Protein 6LNR (pdb70)

Nearest PDB structures (foldseek):
  6lnr-assembly1_A  TM=1.003E+00  e=9.225E-62  Simarouba glauca
  7v92-assembly2_C  TM=9.720E-01  e=4.221E-31  Ficus microcarpa
  2baa-assembly1_A  TM=9.578E-01  e=3.536E-30  Hordeum vulgare
  1dxj-assembly1_A  TM=9.713E-01  e=5.572E-29  Canavalia ensiformis
  3w3e-assembly2_B  TM=9.719E-01  e=9.896E-29  Vigna unguiculata

B-factor: mean 24.39, std 13.15, range [6.29, 106.75]

Structure (mmCIF, N/CA/C/O backbone):
data_6LNR
#
_entry.id   6LNR
#
_cell.length_a   84.811
_cell.length_b   84.811
_cell.length_c   100.536
_cell.angle_alpha   90.000
_cell.angle_beta   90.000
_cell.angle_gamma   120.000
#
_symmetry.space_group_name_H-M   'P 32 2 1'
#
loop_
_entity.id
_entity.type
_entity.pdbx_description
1 polymer 'Class-1 chitinase'
2 branched 2-acetamido-2-deoxy-beta-D-glucopyranose-(1-4)-2-acetamido-2-deoxy-beta-D-glucopyranose-(1-4)-[2-acetamido-2-deoxy-beta-D-glucopyranose-(3-3)]2-acetamido-2-deoxy-beta-D-glucopyranose
3 branched 2-acetamido-2-deoxy-beta-D-glucopyranose-(1-4)-2-acetamido-2-deoxy-beta-D-glucopyranose
4 non-polymer 'CHLORIDE ION'
5 non-polymer 'MAGNESIUM ION'
6 water water
#
loop_
_atom_site.group_PDB
_atom_site.id
_atom_site.type_symbol
_atom_site.label_atom_id
_atom_site.label_alt_id
_atom_site.label_comp_id
_atom_site.label_asym_id
_atom_site.label_entity_id
_atom_site.label_seq_id
_atom_site.pdbx_PDB_ins_code
_atom_site.Cartn_x
_atom_site.Cartn_y
_atom_site.Cartn_z
_atom_site.occupancy
_atom_site.B_iso_or_equiv
_atom_site.auth_seq_id
_atom_site.auth_comp_id
_atom_site.auth_asym_id
_atom_site.auth_atom_id
_atom_site.pdbx_PDB_model_num
ATOM 1 N N . GLU A 1 1 ? 33.17008 -58.25569 -5.82051 1.000 69.13588 1 GLU A N 1
ATOM 2 C CA . GLU A 1 1 ? 32.80230 -59.67253 -5.76790 1.000 73.56009 1 GLU A CA 1
ATOM 3 C C . GLU A 1 1 ? 31.40724 -59.87516 -6.35536 1.000 65.75602 1 GLU A C 1
ATOM 4 O O . GLU A 1 1 ? 30.80165 -58.91622 -6.86092 1.000 64.23574 1 GLU A O 1
ATOM 10 N N . GLN A 1 2 ? 30.91210 -61.11528 -6.31098 1.000 63.11520 2 GLN A N 1
ATOM 11 C CA . GLN A 1 2 ? 29.55906 -61.40778 -6.75469 1.000 45.58209 2 GLN A CA 1
ATOM 12 C C . GLN A 1 2 ? 28.62445 -61.53487 -5.56861 1.000 42.41466 2 GLN A C 1
ATOM 13 O O . GLN A 1 2 ? 29.03198 -61.77342 -4.42566 1.000 40.09695 2 GLN A O 1
ATOM 19 N N . CYS A 1 3 ? 27.34465 -61.35545 -5.85862 1.000 38.45990 3 CYS A N 1
ATOM 20 C CA . CYS A 1 3 ? 26.36570 -61.27720 -4.79293 1.000 27.50721 3 CYS A CA 1
ATOM 21 C C . CYS A 1 3 ? 24.99357 -61.54095 -5.39931 1.000 25.57980 3 CYS A C 1
ATOM 22 O O . CYS A 1 3 ? 24.81382 -61.60610 -6.62317 1.000 32.60089 3 CYS A O 1
ATOM 25 N N . SER A 1 4 ? 24.00601 -61.64719 -4.51508 1.000 27.64388 4 SER A N 1
ATOM 26 C CA . SER A 1 4 ? 22.61993 -61.72301 -4.96681 1.000 27.84824 4 SER A CA 1
ATOM 27 C C . SER A 1 4 ? 21.73881 -61.29011 -3.80617 1.000 18.24292 4 SER A C 1
ATOM 28 O O . SER A 1 4 ? 22.21039 -61.01082 -2.70187 1.000 25.86950 4 SER A O 1
ATOM 31 N N . ALA A 1 5 ? 20.42241 -61.27104 -4.05933 1.000 25.09499 5 ALA A N 1
ATOM 32 C CA . ALA A 1 5 ? 19.49595 -60.95468 -2.98191 1.000 25.53978 5 ALA A CA 1
ATOM 33 C C . ALA A 1 5 ? 19.66376 -61.90137 -1.81675 1.000 26.58407 5 ALA A C 1
ATOM 34 O O . ALA A 1 5 ? 19.51653 -61.49457 -0.64623 1.000 24.19798 5 ALA A O 1
ATOM 36 N N . ILE A 1 6 ? 20.01983 -63.17336 -2.10361 1.000 28.35429 6 ILE A N 1
ATOM 37 C CA . ILE A 1 6 ? 20.19067 -64.16509 -1.04672 1.000 27.39644 6 ILE A CA 1
ATOM 38 C C . ILE A 1 6 ? 21.64296 -64.29129 -0.57800 1.000 38.79987 6 ILE A C 1
ATOM 39 O O . ILE A 1 6 ? 21.90022 -65.00604 0.40453 1.000 33.64325 6 ILE A O 1
ATOM 44 N N . VAL A 1 7 ? 22.59712 -63.63147 -1.24265 1.000 30.34186 7 VAL A N 1
ATOM 45 C CA . VAL A 1 7 ? 23.98550 -63.57352 -0.75369 1.000 30.72000 7 VAL A CA 1
ATOM 46 C C . VAL A 1 7 ? 24.43648 -62.12051 -0.76857 1.000 29.36919 7 VAL A C 1
ATOM 47 O O . VAL A 1 7 ? 25.03729 -61.69746 -1.76687 1.000 31.94721 7 VAL A O 1
ATOM 51 N N . PRO A 1 8 ? 24.14572 -61.33027 0.25897 1.000 27.17713 8 PRO A N 1
ATOM 52 C CA . PRO A 1 8 ? 24.54434 -59.91221 0.22034 1.000 27.47818 8 PRO A CA 1
ATOM 53 C C . PRO A 1 8 ? 26.05736 -59.76068 0.14003 1.000 35.37233 8 PRO A C 1
ATOM 54 O O . PRO A 1 8 ? 26.83204 -60.64667 0.51356 1.000 31.93103 8 PRO A O 1
ATOM 58 N N . CYS A 1 9 ? 26.46543 -58.60030 -0.33351 1.000 32.35815 9 CYS A N 1
ATOM 59 C CA . CYS A 1 9 ? 27.87959 -58.25619 -0.37816 1.000 34.60568 9 CYS A CA 1
ATOM 60 C C . CYS A 1 9 ? 28.51660 -58.42359 0.99922 1.000 34.11673 9 CYS A C 1
ATOM 61 O O . CYS A 1 9 ? 28.02073 -57.84769 1.97989 1.000 33.58690 9 CYS A O 1
ATOM 64 N N . PRO A 1 10 ? 29.60990 -59.20397 1.11652 1.000 38.93976 10 PRO A N 1
ATOM 65 C CA . PRO A 1 10 ? 30.21348 -59.43003 2.44975 1.000 43.24022 10 PRO A CA 1
ATOM 66 C C . PRO A 1 10 ? 30.62884 -58.13620 3.13695 1.000 43.60724 10 PRO A C 1
ATOM 67 O O . PRO A 1 10 ? 30.38190 -57.93612 4.34066 1.000 45.25391 10 PRO A O 1
ATOM 71 N N . GLY A 1 11 ? 31.22448 -57.22515 2.38607 1.000 34.30446 11 GLY A N 1
ATOM 72 C CA . GLY A 1 11 ? 31.60500 -55.97080 3.00086 1.000 45.35926 11 GLY A CA 1
ATOM 73 C C . GLY A 1 11 ? 30.53084 -54.89837 3.01873 1.000 53.33018 11 GLY A C 1
ATOM 74 O O . GLY A 1 11 ? 30.83437 -53.73475 3.30830 1.000 45.94649 11 GLY A O 1
ATOM 75 N N . GLY A 1 12 ? 29.29643 -55.23085 2.64493 1.000 37.99019 12 GLY A N 1
ATOM 76 C CA . GLY A 1 12 ? 28.17047 -54.33961 2.87109 1.000 41.00484 12 GLY A CA 1
ATOM 77 C C . GLY A 1 12 ? 27.84692 -53.35992 1.76578 1.000 32.07962 12 GLY A C 1
ATOM 78 O O . GLY A 1 12 ? 27.06149 -52.43156 2.00512 1.000 36.59246 12 GLY A O 1
ATOM 79 N N . ARG A 1 13 ? 28.40148 -53.52881 0.57679 1.000 30.24810 13 ARG A N 1
ATOM 80 C CA . ARG A 1 13 ? 28.06928 -52.62640 -0.51110 1.000 29.63981 13 ARG A CA 1
ATOM 81 C C . ARG A 1 13 ? 26.73820 -53.02311 -1.14902 1.000 27.12667 13 ARG A C 1
ATOM 82 O O . ARG A 1 13 ? 26.15981 -54.06300 -0.83232 1.000 27.44131 13 ARG A O 1
ATOM 90 N N . CYS A 1 14 ? 26.28615 -52.18576 -2.08237 1.000 24.35373 14 CYS A N 1
ATOM 91 C CA . CYS A 1 14 ? 25.08584 -52.49125 -2.88232 1.000 24.72149 14 CYS A CA 1
ATOM 92 C C . CYS A 1 14 ? 25.33265 -53.66536 -3.81685 1.000 28.52503 14 CYS A C 1
ATOM 93 O O . CYS A 1 14 ? 26.37851 -53.73409 -4.46179 1.000 28.72220 14 CYS A O 1
ATOM 96 N N . CYS A 1 15 ? 24.32443 -54.56569 -3.94247 1.000 21.15759 15 CYS A N 1
ATOM 97 C CA . CYS A 1 15 ? 24.35254 -55.65714 -4.90663 1.000 26.28995 15 CYS A CA 1
ATOM 98 C C . CYS A 1 15 ? 23.58930 -55.26040 -6.17568 1.000 29.72885 15 CYS A C 1
ATOM 99 O O . CYS A 1 15 ? 22.35317 -55.14769 -6.16407 1.000 22.00915 15 CYS A O 1
ATOM 102 N N . SER A 1 16 ? 24.31016 -55.11296 -7.29048 1.000 22.51600 16 SER A N 1
ATOM 103 C CA . SER A 1 16 ? 23.67919 -54.61556 -8.50209 1.000 21.69356 16 SER A CA 1
ATOM 104 C C . SER A 1 16 ? 22.73448 -55.65973 -9.11220 1.000 28.82758 16 SER A C 1
ATOM 105 O O . SER A 1 16 ? 22.73535 -56.84626 -8.74779 1.000 27.74236 16 SER A O 1
ATOM 108 N N . GLN A 1 17 ? 21.91710 -55.17894 -10.06000 1.000 22.94364 17 GLN A N 1
ATOM 109 C CA . GLN A 1 17 ? 21.02481 -56.05331 -10.82633 1.000 23.55770 17 GLN A CA 1
ATOM 110 C C . GLN A 1 17 ? 21.77093 -57.22922 -11.43133 1.000 39.48235 17 GLN A C 1
ATOM 111 O O . GLN A 1 17 ? 21.20035 -58.30935 -11.60126 1.000 33.07114 17 GLN A O 1
ATOM 117 N N . TRP A 1 18 ? 23.04057 -57.04616 -11.75557 1.000 37.77973 18 TRP A N 1
ATOM 118 C CA . TRP A 1 18 ? 23.81815 -58.09057 -12.39940 1.000 40.86589 18 TRP A CA 1
ATOM 119 C C . TRP A 1 18 ? 24.66336 -58.87378 -11.40518 1.000 36.10610 18 TRP A C 1
ATOM 120 O O . TRP A 1 18 ? 25.44317 -59.73733 -11.82065 1.000 40.80040 18 TRP A O 1
ATOM 131 N N . GLY A 1 19 ? 24.52477 -58.60042 -10.11314 1.000 27.44980 19 GLY A N 1
ATOM 132 C CA . GLY A 1 19 ? 25.12660 -59.43745 -9.09536 1.000 30.00115 19 GLY A CA 1
ATOM 133 C C . GLY A 1 19 ? 26.55168 -59.12422 -8.73507 1.000 41.61112 19 GLY A C 1
ATOM 134 O O . GLY A 1 19 ? 27.29830 -60.03216 -8.34815 1.000 37.12976 19 GLY A O 1
ATOM 135 N N . TYR A 1 20 ? 26.94600 -57.86111 -8.81742 1.000 39.83555 20 TYR A N 1
ATOM 136 C CA . TYR A 1 20 ? 28.26340 -57.40379 -8.41958 1.000 33.70305 20 TYR A CA 1
ATOM 137 C C . TYR A 1 20 ? 28.12283 -56.33593 -7.34970 1.000 34.52805 20 TYR A C 1
ATOM 138 O O . TYR A 1 20 ? 27.11280 -55.63056 -7.29148 1.000 29.71151 20 TYR A O 1
ATOM 147 N N . CYS A 1 21 ? 29.14044 -56.23572 -6.51341 1.000 27.13451 21 CYS A N 1
ATOM 148 C CA . CYS A 1 21 ? 29.17481 -55.32277 -5.37675 1.000 29.73864 21 CYS A CA 1
ATOM 149 C C . CYS A 1 21 ? 29.79929 -53.96863 -5.72591 1.000 41.56030 21 CYS A C 1
ATOM 150 O O . CYS A 1 21 ? 30.86587 -53.91321 -6.35745 1.000 37.26765 21 CYS A O 1
ATOM 153 N N . GLY A 1 22 ? 29.17008 -52.88139 -5.25950 1.000 29.71163 22 GLY A N 1
ATOM 154 C CA . GLY A 1 22 ? 29.71800 -51.55137 -5.52408 1.000 34.47901 22 GLY A CA 1
ATOM 155 C C . GLY A 1 22 ? 28.91663 -50.46267 -4.83977 1.000 36.14948 22 GLY A C 1
ATOM 156 O O . GLY A 1 22 ? 27.92495 -50.73235 -4.16009 1.000 26.69818 22 GLY A O 1
ATOM 157 N N . ASN A 1 23 ? 29.37390 -49.20696 -5.01526 1.000 28.66472 23 ASN A N 1
ATOM 158 C CA . ASN A 1 23 ? 28.79662 -48.03916 -4.33238 1.000 30.46684 23 ASN A CA 1
ATOM 159 C C . ASN A 1 23 ? 28.66634 -46.86508 -5.30635 1.000 30.16386 23 ASN A C 1
ATOM 160 O O . ASN A 1 23 ? 29.30900 -45.82145 -5.15410 1.000 37.76777 23 ASN A O 1
ATOM 165 N N . THR A 1 24 ? 27.88936 -47.05568 -6.35894 1.000 22.13292 24 THR A N 1
ATOM 166 C CA . THR A 1 24 ? 27.56776 -46.05985 -7.37274 1.000 24.88896 24 THR A CA 1
ATOM 167 C C . THR A 1 24 ? 26.08237 -46.21986 -7.67166 1.000 28.16179 24 THR A C 1
ATOM 168 O O . THR A 1 24 ? 25.47345 -47.22620 -7.26002 1.000 26.09501 24 THR A O 1
ATOM 172 N N . PRO A 1 25 ? 25.45116 -45.27287 -8.35209 1.000 24.86615 25 PRO A N 1
ATOM 173 C CA . PRO A 1 25 ? 24.02919 -45.48245 -8.67180 1.000 23.77157 25 PRO A CA 1
ATOM 174 C C . PRO A 1 25 ? 23.77366 -46.72876 -9.47974 1.000 30.03064 25 PRO A C 1
ATOM 175 O O . PRO A 1 25 ? 22.67568 -47.30943 -9.39290 1.000 26.54236 25 PRO A O 1
ATOM 179 N N . ALA A 1 26 ? 24.73026 -47.15366 -10.29541 1.000 28.25638 26 ALA A N 1
ATOM 180 C CA . ALA A 1 26 ? 24.49413 -48.34456 -11.11108 1.000 32.36720 26 ALA A CA 1
ATOM 181 C C . ALA A 1 26 ? 24.31013 -49.59227 -10.25808 1.000 26.10283 26 ALA A C 1
ATOM 182 O O . ALA A 1 26 ? 23.58551 -50.52211 -10.66613 1.000 31.91834 26 ALA A O 1
ATOM 184 N N . TYR A 1 27 ? 25.00133 -49.66590 -9.12150 1.000 22.94429 27 TYR A N 1
ATOM 185 C CA . TYR A 1 27 ? 24.90515 -50.77483 -8.18736 1.000 23.82448 27 TYR A CA 1
ATOM 186 C C . TYR A 1 27 ? 23.75732 -50.58722 -7.21117 1.000 23.83156 27 TYR A C 1
ATOM 187 O O . TYR A 1 27 ? 23.19748 -51.57918 -6.72479 1.000 23.11715 27 TYR A O 1
ATOM 196 N N . CYS A 1 28 ? 23.43767 -49.32790 -6.89298 1.000 20.78279 28 CYS A N 1
ATOM 197 C CA . CYS A 1 28 ? 22.65325 -49.03556 -5.69950 1.000 19.74837 28 CYS A CA 1
ATOM 198 C C . CYS A 1 28 ? 21.19695 -48.67097 -5.97760 1.000 18.59046 28 CYS A C 1
ATOM 199 O O . CYS A 1 28 ? 20.38625 -48.65490 -5.02573 1.000 18.45531 28 CYS A O 1
ATOM 202 N N . CYS A 1 29 ? 20.86594 -48.31235 -7.20776 1.000 20.30857 29 CYS A N 1
ATOM 203 C CA . CYS A 1 29 ? 19.57651 -47.70711 -7.52394 1.000 21.96029 29 CYS A CA 1
ATOM 204 C C . CYS A 1 29 ? 18.74556 -48.65950 -8.39128 1.000 23.57933 29 CYS A C 1
ATOM 205 O O . CYS A 1 29 ? 18.35471 -49.73849 -7.91747 1.000 21.08984 29 CYS A O 1
ATOM 208 N N . THR A 1 30 ? 18.48072 -48.30303 -9.64760 1.000 23.39479 30 THR A N 1
ATOM 209 C CA . THR A 1 30 ? 17.63837 -49.14834 -10.51296 1.000 24.87294 30 THR A CA 1
ATOM 210 C C . THR A 1 30 ? 18.08446 -50.60510 -10.50380 1.000 27.99917 30 THR A C 1
ATOM 211 O O . THR A 1 30 ? 19.24618 -50.90827 -10.79453 1.000 28.30598 30 THR A O 1
ATOM 215 N N . GLY A 1 31 ? 17.15219 -51.51421 -10.16115 1.000 23.97236 31 GLY A N 1
ATOM 216 C CA . GLY A 1 31 ? 17.42907 -52.95498 -10.22182 1.000 23.69833 31 GLY A CA 1
ATOM 217 C C . GLY A 1 31 ? 18.28199 -53.50432 -9.10502 1.000 24.40458 31 GLY A C 1
ATOM 218 O O . GLY A 1 31 ? 18.56628 -54.71214 -9.09835 1.000 25.24790 31 GLY A O 1
ATOM 219 N N . CYS A 1 32 ? 18.69558 -52.66898 -8.14566 1.000 20.49456 32 CYS A N 1
ATOM 220 C CA . CYS A 1 32 ? 19.58409 -53.14862 -7.09231 1.000 20.35269 32 CYS A CA 1
ATOM 221 C C . CYS A 1 32 ? 18.85698 -54.25615 -6.32722 1.000 23.71636 32 CYS A C 1
ATOM 222 O O . CYS A 1 32 ? 17.64223 -54.18938 -6.11444 1.000 20.80705 32 CYS A O 1
ATOM 225 N N . GLN A 1 33 ? 19.59953 -55.27852 -5.91401 1.000 21.45425 33 GLN A N 1
ATOM 226 C CA . GLN A 1 33 ? 19.05056 -56.47338 -5.25570 1.000 22.36326 33 GLN A CA 1
ATOM 227 C C . GLN A 1 33 ? 19.26341 -56.56210 -3.75898 1.000 21.49093 33 GLN A C 1
ATOM 228 O O . GLN A 1 33 ? 18.61127 -57.39396 -3.10680 1.000 19.43773 33 GLN A O 1
ATOM 234 N N . SER A 1 34 ? 20.21391 -55.79697 -3.18378 1.000 17.24589 34 SER A N 1
ATOM 235 C CA . SER A 1 34 ? 20.51892 -55.94747 -1.77131 1.000 18.27831 34 SER A CA 1
ATOM 236 C C . SER A 1 34 ? 21.24252 -54.69222 -1.29216 1.000 18.34456 34 SER A C 1
ATOM 237 O O . SER A 1 34 ? 22.06219 -54.16364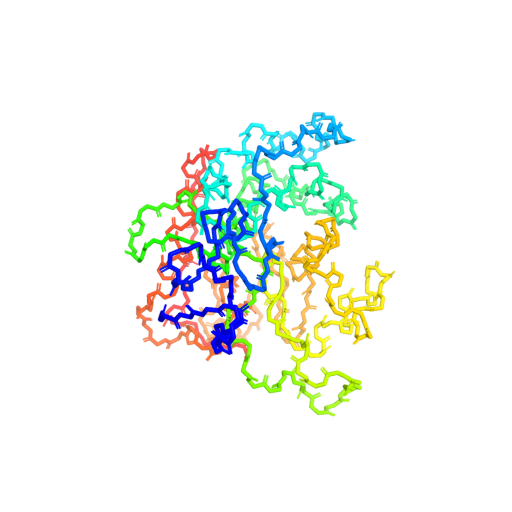 -2.03474 1.000 24.43833 34 SER A O 1
ATOM 240 N N . ASN A 1 35 ? 20.97690 -54.28075 -0.04865 1.000 23.12517 35 ASN A N 1
ATOM 241 C CA . ASN A 1 35 ? 21.70421 -53.17885 0.61577 1.000 24.85145 35 ASN A CA 1
ATOM 242 C C . ASN A 1 35 ? 21.72825 -51.95739 -0.28854 1.000 27.34489 35 ASN A C 1
ATOM 243 O O . ASN A 1 35 ? 22.79259 -51.40105 -0.61322 1.000 25.91651 35 ASN A O 1
ATOM 248 N N . CYS A 1 36 ? 20.50746 -51.52245 -0.69127 1.000 20.44047 36 CYS A N 1
ATOM 249 C CA . CYS A 1 36 ? 20.39948 -50.57075 -1.78593 1.000 14.60203 36 CYS A CA 1
ATOM 250 C C . CYS A 1 36 ? 20.42048 -49.11845 -1.29863 1.000 18.19510 36 CYS A C 1
ATOM 251 O O . CYS A 1 36 ? 20.28388 -48.81586 -0.10189 1.000 23.08395 36 CYS A O 1
ATOM 254 N N . GLU A 1 37 ? 20.59878 -48.22418 -2.28474 1.000 19.60671 37 GLU A N 1
ATOM 255 C CA . GLU A 1 37 ? 20.39479 -46.77169 -2.12147 1.000 18.24130 37 GLU A CA 1
ATOM 256 C C . GLU A 1 37 ? 21.35401 -46.19755 -1.09513 1.000 22.80163 37 GLU A C 1
ATOM 257 O O . GLU A 1 37 ? 20.98953 -45.31224 -0.32062 1.000 22.12865 37 GLU A O 1
ATOM 263 N N . GLU A 1 38 ? 22.59900 -46.71979 -1.07815 1.000 20.90713 38 GLU A N 1
ATOM 264 C CA . GLU A 1 38 ? 23.60370 -46.20106 -0.13752 1.000 24.02017 38 GLU A CA 1
ATOM 265 C C . GLU A 1 38 ? 24.29426 -44.94482 -0.65621 1.000 24.89288 38 GLU A C 1
ATOM 266 O O . GLU A 1 38 ? 25.05034 -44.31780 0.09143 1.000 25.33079 38 GLU A O 1
ATOM 272 N N . THR A 1 39 ? 24.03678 -44.57541 -1.89676 1.000 19.45582 39 THR A N 1
ATOM 273 C CA . THR A 1 39 ? 24.47279 -43.31301 -2.50239 1.000 19.90256 39 THR A CA 1
ATOM 274 C C . THR A 1 39 ? 23.25052 -42.66584 -3.12705 1.000 29.18541 39 THR A C 1
ATOM 275 O O . THR A 1 39 ? 22.21542 -43.31733 -3.31713 1.000 26.75472 39 THR A O 1
ATOM 279 N N . VAL A 1 40 ? 23.36554 -41.37475 -3.45019 1.000 23.43522 40 VAL A N 1
ATOM 280 C CA . VAL A 1 40 ? 22.24564 -40.65095 -4.05566 1.000 28.22669 40 VAL A CA 1
ATOM 281 C C . VAL A 1 40 ? 21.95766 -41.19159 -5.45640 1.000 23.95554 40 VAL A C 1
ATOM 282 O O . VAL A 1 40 ? 22.87256 -41.41753 -6.27413 1.000 25.58477 40 VAL A O 1
ATOM 286 N N . CYS A 1 41 ? 20.66718 -41.37878 -5.76836 1.000 26.89871 41 CYS A N 1
ATOM 287 C CA . CYS A 1 41 ? 20.25322 -41.80314 -7.10196 1.000 30.36349 41 CYS A CA 1
ATOM 288 C C . CYS A 1 41 ? 19.78855 -40.56324 -7.86341 1.000 40.11443 41 CYS A C 1
ATOM 289 O O . CYS A 1 41 ? 18.86490 -39.87205 -7.42349 1.000 42.81833 41 CYS A O 1
ATOM 292 N N A GLY A 1 42 ? 20.43134 -40.27538 -8.98243 0.501 34.05560 42 GLY A N 1
ATOM 293 N N B GLY A 1 42 ? 20.43610 -40.27154 -8.97924 0.499 34.05573 42 GLY A N 1
ATOM 294 C CA A GLY A 1 42 ? 19.99947 -39.17481 -9.82009 0.501 34.36928 42 GLY A CA 1
ATOM 295 C CA B GLY A 1 42 ? 20.00260 -39.17478 -9.82206 0.499 34.36941 42 GLY A CA 1
ATOM 296 C C A GLY A 1 42 ? 20.74249 -37.88086 -9.55757 0.501 31.96946 42 GLY A C 1
ATOM 297 C C B GLY A 1 42 ? 20.76238 -37.88426 -9.59011 0.499 31.97089 42 GLY A C 1
ATOM 298 O O A GLY A 1 42 ? 21.80116 -37.83680 -8.93056 0.501 31.03574 42 GLY A O 1
ATOM 299 O O B GLY A 1 42 ? 21.85261 -37.84571 -9.01898 0.499 31.05907 42 GLY A O 1
ATOM 300 N N . ASP A 1 43 ? 20.15861 -36.79659 -10.06386 1.000 33.46307 43 ASP A N 1
ATOM 301 C CA . ASP A 1 43 ? 20.78223 -35.48569 -9.95390 1.000 34.61134 43 ASP A CA 1
ATOM 302 C C . ASP A 1 43 ? 20.84771 -35.00996 -8.50283 1.000 25.78724 43 ASP A C 1
ATOM 303 O O . ASP A 1 43 ? 19.94899 -35.28336 -7.70015 1.000 27.69071 43 ASP A O 1
ATOM 308 N N . CYS A 1 44 ? 21.90936 -34.26620 -8.16486 1.000 27.62428 44 CYS A N 1
ATOM 309 C CA . CYS A 1 44 ? 21.92400 -33.70771 -6.81476 1.000 23.74236 44 CYS A CA 1
ATOM 310 C C . CYS A 1 44 ? 20.78137 -32.70563 -6.65795 1.000 27.04460 44 CYS A C 1
ATOM 311 O O . CYS A 1 44 ? 20.33636 -32.11199 -7.63644 1.000 37.42149 44 CYS A O 1
ATOM 314 N N . PRO A 1 45 ? 20.28951 -32.50293 -5.44659 1.000 23.89716 45 PRO A N 1
ATOM 315 C CA . PRO A 1 45 ? 19.26528 -31.43902 -5.23222 1.000 28.31851 45 PRO A CA 1
ATOM 316 C C . PRO A 1 45 ? 19.79064 -30.08615 -5.68675 1.000 35.25372 45 PRO A C 1
ATOM 317 O O . PRO A 1 45 ? 21.01554 -29.84946 -5.73645 1.000 27.15333 45 PRO A O 1
ATOM 321 N N . PRO A 1 46 ? 18.90140 -29.16528 -6.05103 1.000 30.41960 46 PRO A N 1
ATOM 322 C CA . PRO A 1 46 ? 19.36926 -27.83085 -6.43292 1.000 27.88399 46 PRO A CA 1
ATOM 323 C C . PRO A 1 46 ? 19.99415 -27.16728 -5.21588 1.000 20.81523 46 PRO A C 1
ATOM 324 O O . PRO A 1 46 ? 19.66335 -27.50813 -4.07614 1.000 26.90059 46 PRO A O 1
ATOM 328 N N . ASN A 1 47 ? 20.93284 -26.24274 -5.45604 1.000 28.84175 47 ASN A N 1
ATOM 329 C CA . ASN A 1 47 ? 21.53560 -25.51294 -4.33245 1.000 24.53556 47 ASN A CA 1
ATOM 330 C C . ASN A 1 47 ? 20.46967 -24.86993 -3.45050 1.000 25.93436 47 ASN A C 1
ATOM 331 O O . ASN A 1 47 ? 19.54751 -24.23121 -3.96468 1.000 29.32153 47 ASN A O 1
ATOM 336 N N . SER A 1 48 ? 20.63500 -24.96959 -2.12026 1.000 19.93280 48 SER A N 1
ATOM 337 C CA . SER A 1 48 ? 19.72695 -24.22871 -1.21319 1.000 23.82471 48 SER A CA 1
ATOM 338 C C . SER A 1 48 ? 19.88506 -22.71892 -1.36911 1.000 29.07425 48 SER A C 1
ATOM 339 O O . SER A 1 48 ? 18.89972 -21.97056 -1.24698 1.000 23.25055 48 SER A O 1
ATOM 342 N N . GLY A 1 49 ? 21.09746 -22.24990 -1.67449 1.000 20.87687 49 GLY A N 1
ATOM 343 C CA . GLY A 1 49 ? 21.31715 -20.81388 -1.69012 1.000 20.90479 49 GLY A CA 1
ATOM 344 C C . GLY A 1 49 ? 21.29434 -20.12793 -0.33386 1.000 19.28726 49 GLY A C 1
ATOM 345 O O . GLY A 1 49 ? 21.35470 -18.89960 -0.30388 1.000 21.26962 49 GLY A O 1
ATOM 346 N N . SER A 1 50 ? 21.27677 -20.86741 0.77859 1.000 19.05371 50 SER A N 1
ATOM 347 C CA . SER A 1 50 ? 21.15798 -20.23481 2.08323 1.000 20.54713 50 SER A CA 1
ATOM 348 C C . SER A 1 50 ? 22.36796 -19.36106 2.42964 1.000 26.30238 50 SER A C 1
ATOM 349 O O . SER A 1 50 ? 22.21872 -18.42123 3.22711 1.000 21.76421 50 SER A O 1
ATOM 352 N N . ALA A 1 51 ? 23.53200 -19.60405 1.81020 1.000 21.55804 51 ALA A N 1
ATOM 353 C CA . ALA A 1 51 ? 24.71987 -18.75507 2.04596 1.000 17.29351 51 ALA A CA 1
ATOM 354 C C . ALA A 1 51 ? 24.72954 -17.50876 1.17677 1.000 16.94266 51 ALA A C 1
ATOM 355 O O . ALA A 1 51 ? 25.60227 -16.62540 1.33524 1.000 17.83859 51 ALA A O 1
ATOM 357 N N . GLY A 1 52 ? 23.84463 -17.43563 0.19873 1.000 17.20265 52 GLY A N 1
ATOM 358 C CA . GLY A 1 52 ? 23.89719 -16.29658 -0.71506 1.000 20.35439 52 GLY A CA 1
ATOM 359 C C . GLY A 1 52 ? 25.22843 -16.23194 -1.44610 1.000 22.63666 52 GLY A C 1
ATOM 360 O O . GLY A 1 52 ? 25.73137 -17.25004 -1.96026 1.000 23.40269 52 GLY A O 1
ATOM 361 N N . ASP A 1 53 ? 25.82786 -15.00812 -1.47169 1.000 20.84751 53 ASP A N 1
ATOM 362 C CA . ASP A 1 53 ? 27.13029 -14.85280 -2.10173 1.000 18.76339 53 ASP A CA 1
ATOM 363 C C . ASP A 1 53 ? 28.25976 -15.25974 -1.18444 1.000 21.20459 53 ASP A C 1
ATOM 364 O O . ASP A 1 53 ? 29.44830 -15.11401 -1.53763 1.000 19.97354 53 ASP A O 1
ATOM 369 N N . GLY A 1 54 ? 27.93824 -15.83392 -0.04195 1.000 20.11179 54 GLY A N 1
ATOM 370 C CA . GLY A 1 54 ? 28.97059 -16.28767 0.86107 1.000 18.18218 54 GLY A CA 1
ATOM 371 C C . GLY A 1 54 ? 29.43333 -15.29169 1.90430 1.000 17.74843 54 GLY A C 1
ATOM 372 O O . GLY A 1 54 ? 30.22506 -15.66475 2.77546 1.000 17.07146 54 GLY A O 1
ATOM 373 N N . GLY A 1 55 ? 29.00643 -14.02785 1.84735 1.000 16.76119 55 GLY A N 1
ATOM 374 C CA . GLY A 1 55 ? 29.35653 -13.21083 2.99420 1.000 14.03738 55 GLY A CA 1
ATOM 375 C C . GLY A 1 55 ? 30.83601 -12.85404 3.01614 1.000 16.85059 55 GLY A C 1
ATOM 376 O O . GLY A 1 55 ? 31.50879 -12.74758 1.97500 1.000 18.45707 55 GLY A O 1
ATOM 377 N N . GLU A 1 56 ? 31.32433 -12.60511 4.21754 1.000 17.32645 56 GLU A N 1
ATOM 378 C CA . GLU A 1 56 ? 32.70735 -12.19525 4.41269 1.000 17.86277 56 GLU A CA 1
ATOM 379 C C . GLU A 1 56 ? 33.67986 -13.18212 3.77093 1.000 19.23939 56 GLU A C 1
ATOM 380 O O . GLU A 1 56 ? 34.57967 -12.80014 3.02254 1.000 16.30874 56 GLU A O 1
ATOM 386 N N . ASN A 1 57 ? 33.50918 -14.46418 4.06374 1.000 16.73118 57 ASN A N 1
ATOM 387 C CA . ASN A 1 57 ? 34.45448 -15.47748 3.55487 1.000 14.16549 57 ASN A CA 1
ATOM 388 C C . ASN A 1 57 ? 34.28117 -15.68213 2.05985 1.000 17.59498 57 ASN A C 1
ATOM 389 O O . ASN A 1 57 ? 35.26231 -16.04557 1.35796 1.000 17.12163 57 ASN A O 1
ATOM 394 N N . GLY A 1 58 ? 33.06216 -15.46508 1.53963 1.000 15.91054 58 GLY A N 1
ATOM 395 C CA . GLY A 1 58 ? 32.83224 -15.55597 0.11227 1.000 15.85319 58 GLY A CA 1
ATOM 396 C C . GLY A 1 58 ? 33.63710 -14.56515 -0.71298 1.000 19.17050 58 GLY A C 1
ATOM 397 O O . GLY A 1 58 ? 33.82153 -14.79565 -1.90792 1.000 17.97735 58 GLY A O 1
ATOM 398 N N . LYS A 1 59 ? 34.16860 -13.50514 -0.08451 1.000 16.38729 59 LYS A N 1
ATOM 399 C CA . LYS A 1 59 ? 35.08898 -12.61825 -0.79893 1.000 15.90796 59 LYS A CA 1
ATOM 400 C C . LYS A 1 59 ? 36.43013 -13.29658 -1.12396 1.000 17.25068 59 LYS A C 1
ATOM 401 O O . LYS A 1 59 ? 37.16891 -12.81828 -1.99432 1.000 19.34961 59 LYS A O 1
ATOM 407 N N . ILE A 1 60 ? 36.77122 -14.36938 -0.41597 1.000 14.80293 60 ILE A N 1
ATOM 408 C CA . ILE A 1 60 ? 37.97004 -15.13570 -0.66521 1.000 16.64322 60 ILE A CA 1
ATOM 409 C C . ILE A 1 60 ? 37.64868 -16.39454 -1.46329 1.000 16.85436 60 ILE A C 1
ATOM 410 O O . ILE A 1 60 ? 38.41074 -16.78723 -2.36506 1.000 17.46150 60 ILE A O 1
ATOM 415 N N . ILE A 1 61 ? 36.53714 -17.07271 -1.11893 1.000 14.16804 61 ILE A N 1
ATOM 416 C CA . ILE A 1 61 ? 36.17654 -18.32263 -1.82587 1.000 13.06520 61 ILE A CA 1
ATOM 417 C C . ILE A 1 61 ? 34.69312 -18.22052 -2.18881 1.000 16.54123 61 ILE A C 1
ATOM 418 O O . ILE A 1 61 ? 33.80701 -18.39544 -1.33579 1.000 15.78536 61 ILE A O 1
ATOM 423 N N . SER A 1 62 ? 34.42516 -17.87613 -3.44895 1.000 15.89584 62 SER A N 1
ATOM 424 C CA . SER A 1 62 ? 33.05886 -17.75762 -3.93340 1.000 19.98078 62 SER A CA 1
ATOM 425 C C . SER A 1 62 ? 32.45359 -19.15709 -4.12460 1.000 16.28537 62 SER A C 1
ATOM 426 O O . SER A 1 62 ? 33.15732 -20.16039 -4.07132 1.000 15.41209 62 SER A O 1
ATOM 429 N N . ARG A 1 63 ? 31.14674 -19.20006 -4.38933 1.000 16.32314 63 ARG A N 1
ATOM 430 C CA . ARG A 1 63 ? 30.47722 -20.46167 -4.73983 1.000 15.04404 63 ARG A CA 1
ATOM 431 C C . ARG A 1 63 ? 31.15868 -21.12064 -5.94182 1.000 15.15601 63 ARG A C 1
ATOM 432 O O . ARG A 1 63 ? 31.45735 -22.31860 -5.94420 1.000 15.20157 63 ARG A O 1
ATOM 440 N N . ASP A 1 64 ? 31.38819 -20.33854 -7.00359 1.000 13.89037 64 ASP A N 1
ATOM 441 C CA . ASP A 1 64 ? 32.07796 -20.89304 -8.16294 1.000 16.68066 64 ASP A CA 1
ATOM 442 C C . ASP A 1 64 ? 33.48527 -21.38866 -7.80776 1.000 15.50731 64 ASP A C 1
ATOM 443 O O . ASP A 1 64 ? 33.92384 -22.41924 -8.34758 1.000 16.89305 64 ASP A O 1
ATOM 448 N N . MET A 1 65 ? 34.21470 -20.66367 -6.92022 1.000 14.09552 65 MET A N 1
ATOM 449 C CA . MET A 1 65 ? 35.57271 -21.09597 -6.61045 1.000 14.12503 65 MET A CA 1
ATOM 450 C C . MET A 1 65 ? 35.54721 -22.40552 -5.82998 1.000 14.62628 65 MET A C 1
ATOM 451 O O . MET A 1 65 ? 36.33075 -23.31707 -6.11957 1.000 15.03483 65 MET A O 1
ATOM 456 N N . PHE A 1 66 ? 34.59414 -22.53313 -4.89996 1.000 13.73985 66 PHE A N 1
ATOM 457 C CA . PHE A 1 66 ? 34.43310 -23.79805 -4.16483 1.000 13.46172 66 PHE A CA 1
ATOM 458 C C . PHE A 1 66 ? 34.20693 -24.95933 -5.13049 1.000 13.12498 66 PHE A C 1
ATOM 459 O O . PHE A 1 66 ? 34.82089 -26.04456 -5.00288 1.000 13.41675 66 PHE A O 1
ATOM 467 N N . ASP A 1 67 ? 33.32970 -24.75538 -6.12436 1.000 13.52784 67 ASP A N 1
ATOM 468 C CA . ASP A 1 67 ? 33.04493 -25.85357 -7.04081 1.000 12.90904 67 ASP A CA 1
ATOM 469 C C . ASP A 1 67 ? 34.14595 -26.08300 -8.07404 1.000 13.95085 67 ASP A C 1
ATOM 470 O O . ASP A 1 67 ? 34.17191 -27.15405 -8.70730 1.000 18.67004 67 ASP A O 1
ATOM 475 N N . GLU A 1 68 ? 35.04520 -25.11192 -8.28588 1.000 12.60083 68 GLU A N 1
ATOM 476 C CA A GLU A 1 68 ? 36.20861 -25.36807 -9.13286 0.560 15.89427 68 GLU A CA 1
ATOM 477 C CA B GLU A 1 68 ? 36.24086 -25.30198 -9.11010 0.440 15.93323 68 GLU A CA 1
ATOM 478 C C . GLU A 1 68 ? 37.26893 -26.15862 -8.37049 1.000 16.57716 68 GLU A C 1
ATOM 479 O O . GLU A 1 68 ? 37.88252 -27.08657 -8.94456 1.000 16.15654 68 GLU A O 1
ATOM 490 N N . LEU A 1 69 ? 37.51881 -25.80817 -7.08985 1.000 13.69624 69 LEU A N 1
ATOM 491 C CA . LEU A 1 69 ? 38.42672 -26.60231 -6.26143 1.000 15.03661 69 LEU A CA 1
ATOM 492 C C . LEU A 1 69 ? 37.96166 -28.05641 -6.21071 1.000 14.32173 69 LEU A C 1
ATOM 493 O O . LEU A 1 69 ? 38.73947 -28.98508 -6.47612 1.000 14.17124 69 LEU A O 1
ATOM 498 N N . LEU A 1 70 ? 36.68327 -28.26664 -5.88957 1.000 12.64232 70 LEU A N 1
ATOM 499 C CA . LEU A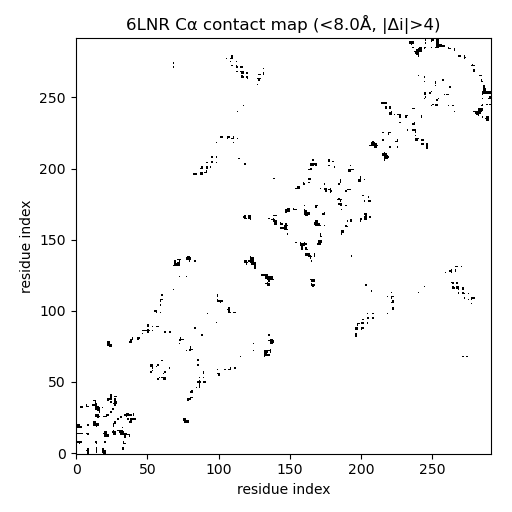 1 70 ? 36.12773 -29.60726 -5.69272 1.000 13.48158 70 LEU A CA 1
ATOM 500 C C . LEU A 1 70 ? 35.32381 -30.01697 -6.93081 1.000 14.22110 70 LEU A C 1
ATOM 501 O O . LEU A 1 70 ? 34.14233 -30.31746 -6.87366 1.000 15.63469 70 LEU A O 1
ATOM 506 N N . LYS A 1 71 ? 36.04332 -30.07578 -8.05490 1.000 13.83053 71 LYS A N 1
ATOM 507 C CA . LYS A 1 71 ? 35.38476 -30.12891 -9.35817 1.000 16.70126 71 LYS A CA 1
ATOM 508 C C . LYS A 1 71 ? 34.67980 -31.46522 -9.58968 1.000 18.57432 71 LYS A C 1
ATOM 509 O O . LYS A 1 71 ? 33.57307 -31.49068 -10.15743 1.000 19.37350 71 LYS A O 1
ATOM 515 N N . ARG A 1 72 ? 35.32158 -32.58547 -9.22191 1.000 15.25763 72 ARG A N 1
ATOM 516 C CA . ARG A 1 72 ? 34.81230 -33.91413 -9.57588 1.000 16.69616 72 ARG A CA 1
ATOM 517 C C . ARG A 1 72 ? 34.15119 -34.65350 -8.40877 1.000 16.04471 72 ARG A C 1
ATOM 518 O O . ARG A 1 72 ? 33.82881 -35.83610 -8.54850 1.000 17.60696 72 ARG A O 1
ATOM 526 N N . ARG A 1 73 ? 33.91716 -33.98814 -7.27998 1.000 14.50713 73 ARG A N 1
ATOM 527 C CA . ARG A 1 73 ? 33.38366 -34.71963 -6.10064 1.000 14.07313 73 ARG A CA 1
ATOM 528 C C . ARG A 1 73 ? 32.01195 -35.33086 -6.32516 1.000 14.69261 73 ARG A C 1
ATOM 529 O O . ARG A 1 73 ? 31.65303 -36.29464 -5.61434 1.000 16.01181 73 ARG A O 1
ATOM 537 N N . ASN A 1 74 ? 31.25743 -34.82654 -7.29117 1.000 16.06280 74 ASN A N 1
ATOM 538 C CA . ASN A 1 74 ? 29.92478 -35.36156 -7.52941 1.000 15.12212 74 ASN A CA 1
ATOM 539 C C . ASN A 1 74 ? 29.90763 -36.31999 -8.72847 1.000 19.95317 74 ASN A C 1
ATOM 540 O O . ASN A 1 74 ? 28.81732 -36.66496 -9.23766 1.000 20.54348 74 ASN A O 1
ATOM 545 N N . ASP A 1 75 ? 31.08248 -36.84005 -9.09702 1.000 18.11607 75 ASP A N 1
ATOM 546 C CA . ASP A 1 75 ? 31.15279 -37.94200 -10.08106 1.000 16.69867 75 ASP A CA 1
ATOM 547 C C . ASP A 1 75 ? 30.33604 -39.12608 -9.54815 1.000 19.93405 75 ASP A C 1
ATOM 548 O O . ASP A 1 75 ? 30.22193 -39.34750 -8.33869 1.000 18.48635 75 ASP A O 1
ATOM 553 N N . LEU A 1 76 ? 29.75533 -39.90484 -10.47272 1.000 20.50296 76 LEU A N 1
ATOM 554 C CA . LEU A 1 76 ? 28.90389 -41.00014 -10.03930 1.000 18.88023 76 LEU A CA 1
ATOM 555 C C . LEU A 1 76 ? 29.65198 -42.03588 -9.20029 1.000 18.84094 76 LEU A C 1
ATOM 556 O O . LEU A 1 76 ? 29.01555 -42.76028 -8.40510 1.000 21.07309 76 LEU A O 1
ATOM 561 N N . ASP A 1 77 ? 30.99269 -42.14780 -9.28867 1.000 18.24960 77 ASP A N 1
ATOM 562 C CA . ASP A 1 77 ? 31.66312 -43.13074 -8.46180 1.000 16.53212 77 ASP A CA 1
ATOM 563 C C . ASP A 1 77 ? 32.21790 -42.57025 -7.14219 1.000 18.77971 77 ASP A C 1
ATOM 564 O O . ASP A 1 77 ? 32.95889 -43.28990 -6.44625 1.000 22.16251 77 ASP A O 1
ATOM 569 N N . CYS A 1 78 ? 31.80336 -41.35445 -6.74545 1.000 17.89312 78 CYS A N 1
ATOM 570 C CA . CYS A 1 78 ? 32.09684 -40.83086 -5.39898 1.000 18.05359 78 CYS A CA 1
ATOM 571 C C . CYS A 1 78 ? 30.93130 -41.19450 -4.46320 1.000 14.07524 78 CYS A C 1
ATOM 572 O O . CYS A 1 78 ? 29.79808 -40.70398 -4.66510 1.000 15.77374 78 CYS A O 1
ATOM 575 N N . PRO A 1 79 ? 31.14741 -42.03434 -3.46068 1.000 14.34504 79 PRO A N 1
ATOM 576 C CA . PRO A 1 79 ? 30.01952 -42.39828 -2.57157 1.000 16.42800 79 PRO A CA 1
ATOM 577 C C . PRO A 1 79 ? 29.40295 -41.22178 -1.84276 1.000 19.61222 79 PRO A C 1
ATOM 578 O O . PRO A 1 79 ? 28.22582 -41.30722 -1.45937 1.000 19.27159 79 PRO A O 1
ATOM 582 N N . ALA A 1 80 ? 30.15371 -40.13346 -1.60094 1.000 16.77746 80 ALA A N 1
ATOM 583 C CA . ALA A 1 80 ? 29.60503 -38.95626 -0.92572 1.000 12.49990 80 ALA A CA 1
ATOM 584 C C . ALA A 1 80 ? 28.93003 -37.98704 -1.89348 1.000 13.82564 80 ALA A C 1
ATOM 585 O O . ALA A 1 80 ? 28.54166 -36.89016 -1.48979 1.000 14.28584 80 ALA A O 1
ATOM 587 N N . ARG A 1 81 ? 28.70056 -38.38272 -3.15715 1.000 14.47680 81 ARG A N 1
ATOM 588 C CA . ARG A 1 81 ? 28.11959 -37.43870 -4.10351 1.000 14.20998 81 ARG A CA 1
ATOM 589 C C . ARG A 1 81 ? 26.85190 -36.80756 -3.53989 1.000 15.02310 81 ARG A C 1
ATOM 590 O O . ARG A 1 81 ? 26.00619 -37.47260 -2.91130 1.000 15.32390 81 ARG A O 1
ATOM 598 N N . CYS A 1 82 ? 26.76744 -35.49526 -3.71734 1.000 15.69946 82 CYS A N 1
ATOM 599 C CA . CYS A 1 82 ? 25.72567 -34.55537 -3.30811 1.000 16.77666 82 CYS A CA 1
ATOM 600 C C . CYS A 1 82 ? 25.83071 -34.15834 -1.85668 1.000 13.89458 82 CYS A C 1
ATOM 601 O O . CYS A 1 82 ? 25.05285 -33.28445 -1.42367 1.000 17.08696 82 CYS A O 1
ATOM 604 N N . PHE A 1 83 ? 26.75863 -34.73856 -1.07533 1.000 14.11643 83 PHE A N 1
ATOM 605 C CA . PHE A 1 83 ? 26.74062 -34.48558 0.36783 1.000 13.94652 83 PHE A CA 1
ATOM 606 C C . PHE A 1 83 ? 27.34954 -33.14426 0.70159 1.000 16.64730 83 PHE A C 1
ATOM 607 O O . PHE A 1 83 ? 26.93122 -32.49801 1.67777 1.000 14.99868 83 PHE A O 1
ATOM 615 N N . TYR A 1 84 ? 28.39111 -32.74251 -0.03323 1.000 13.64513 84 TYR A N 1
ATOM 616 C CA . TYR A 1 84 ? 29.19991 -31.58469 0.36508 1.000 12.25612 84 TYR A CA 1
ATOM 617 C C . TYR A 1 84 ? 28.77696 -30.36706 -0.44052 1.000 14.32343 84 TYR A C 1
ATOM 618 O O . TYR A 1 84 ? 28.89373 -30.36558 -1.68940 1.000 14.65368 84 TYR A O 1
ATOM 627 N N . THR A 1 85 ? 28.25487 -29.32495 0.25612 1.000 14.94922 85 THR A N 1
ATOM 628 C CA . THR A 1 85 ? 27.78156 -28.13454 -0.46683 1.000 15.00660 85 THR A CA 1
ATOM 629 C C . THR A 1 85 ? 28.42430 -26.84626 0.03370 1.000 15.34673 85 THR A C 1
ATOM 630 O O . THR A 1 85 ? 28.85092 -26.72056 1.20791 1.000 13.91569 85 THR A O 1
ATOM 634 N N . TYR A 1 86 ? 28.42345 -25.85349 -0.88074 1.000 14.89584 86 TYR A N 1
ATOM 635 C CA . TYR A 1 86 ? 28.97168 -24.54468 -0.52654 1.000 15.19137 86 TYR A CA 1
ATOM 636 C C . TYR A 1 86 ? 28.17191 -23.93864 0.62081 1.000 13.92324 86 TYR A C 1
ATOM 637 O O . TYR A 1 86 ? 28.72073 -23.29637 1.53748 1.000 13.75071 86 TYR A O 1
ATOM 646 N N . ASN A 1 87 ? 26.84685 -24.12312 0.58592 1.000 14.51485 87 ASN A N 1
ATOM 647 C CA . ASN A 1 87 ? 26.03214 -23.47000 1.59502 1.000 16.17770 87 ASN A CA 1
ATOM 648 C C . ASN A 1 87 ? 26.34396 -24.02343 2.98107 1.000 15.87635 87 ASN A C 1
ATOM 649 O O . ASN A 1 87 ? 26.46194 -23.25475 3.95921 1.000 17.83121 87 ASN A O 1
ATOM 654 N N . ASP A 1 88 ? 26.54436 -25.33397 3.08355 1.000 16.67695 88 ASP A N 1
ATOM 655 C CA . ASP A 1 88 ? 26.92231 -25.92475 4.38054 1.000 15.32667 88 ASP A CA 1
ATOM 656 C C . ASP A 1 88 ? 28.33113 -25.49628 4.82817 1.000 14.67372 88 ASP A C 1
ATOM 657 O O . ASP A 1 88 ? 28.58463 -25.25699 6.03415 1.000 14.40788 88 ASP A O 1
ATOM 662 N N . PHE A 1 89 ? 29.26605 -25.40060 3.88007 1.000 14.10205 89 PHE A N 1
ATOM 663 C CA . PHE A 1 89 ? 30.60776 -24.93294 4.22282 1.000 12.20641 89 PHE A CA 1
ATOM 664 C C . PHE A 1 89 ? 30.59433 -23.51432 4.77654 1.000 14.70893 89 PHE A C 1
ATOM 665 O O . PHE A 1 89 ? 31.22492 -23.22058 5.80919 1.000 13.67163 89 PHE A O 1
ATOM 673 N N . ILE A 1 90 ? 29.88201 -22.60976 4.11872 1.000 13.77353 90 ILE A N 1
ATOM 674 C CA . ILE A 1 90 ? 29.86938 -21.23002 4.61690 1.000 14.92991 90 ILE A CA 1
ATOM 675 C C . ILE A 1 90 ? 29.14868 -21.14823 5.96483 1.000 15.58077 90 ILE A C 1
ATOM 676 O O . ILE A 1 90 ? 29.59374 -20.41408 6.86553 1.000 13.50554 90 ILE A O 1
ATOM 681 N N . GLN A 1 91 ? 28.06389 -21.92192 6.15967 1.000 12.79236 91 GLN A N 1
ATOM 682 C CA A GLN A 1 91 ? 27.38919 -21.87797 7.45859 0.487 15.56094 91 GLN A CA 1
ATOM 683 C CA B GLN A 1 91 ? 27.37753 -21.90275 7.45912 0.513 15.56732 91 GLN A CA 1
ATOM 684 C C . GLN A 1 91 ? 28.29718 -22.40732 8.56598 1.000 17.18959 91 GLN A C 1
ATOM 685 O O . GLN A 1 91 ? 28.35136 -21.83726 9.66548 1.000 18.99791 91 GLN A O 1
ATOM 696 N N . ALA A 1 92 ? 29.01219 -23.50652 8.29860 1.000 14.90564 92 ALA A N 1
ATOM 697 C CA . ALA A 1 92 ? 29.99347 -24.00994 9.25924 1.000 13.14816 92 ALA A CA 1
ATOM 698 C C . ALA A 1 92 ? 31.06490 -22.97843 9.56551 1.000 15.22925 92 ALA A C 1
ATOM 699 O O . ALA A 1 92 ? 31.45732 -22.80608 10.71967 1.000 17.04256 92 ALA A O 1
ATOM 701 N N . ALA A 1 93 ? 31.62161 -22.32156 8.51286 1.000 13.97149 93 ALA A N 1
ATOM 702 C CA . ALA A 1 93 ? 32.71924 -21.38415 8.73904 1.000 13.54505 93 ALA A CA 1
ATOM 703 C C . ALA A 1 93 ? 32.27503 -20.19370 9.59275 1.000 16.33583 93 ALA A C 1
ATOM 704 O O . ALA A 1 93 ? 33.09078 -19.63355 10.32203 1.000 15.34171 93 ALA A O 1
ATOM 706 N N . LYS A 1 94 ? 31.00188 -19.77621 9.47506 1.000 17.50529 94 LYS A N 1
ATOM 707 C CA . LYS A 1 94 ? 30.50704 -18.63562 10.26717 1.000 16.23871 94 LYS A CA 1
ATOM 708 C C . LYS A 1 94 ? 30.62248 -18.86233 11.74955 1.000 14.87470 94 LYS A C 1
ATOM 709 O O . LYS A 1 94 ? 30.73337 -17.86590 12.50804 1.000 19.27626 94 LYS A O 1
ATOM 715 N N . ALA A 1 95 ? 30.67133 -20.12748 12.18183 1.000 15.61156 95 ALA A N 1
ATOM 716 C CA . ALA A 1 95 ? 30.89032 -20.53558 13.56592 1.000 14.61558 95 ALA A CA 1
ATOM 717 C C . ALA A 1 95 ? 32.34795 -20.43115 14.04264 1.000 15.62230 95 ALA A C 1
ATOM 718 O O . ALA A 1 95 ? 32.61289 -20.54832 15.24006 1.000 17.58007 95 ALA A O 1
ATOM 720 N N . PHE A 1 96 ? 33.29060 -20.20357 13.13055 1.000 15.49610 96 PHE A N 1
ATOM 721 C CA . PHE A 1 96 ? 34.71794 -20.02213 13.41174 1.000 14.60733 96 PHE A CA 1
ATOM 722 C C . PHE A 1 96 ? 35.14668 -18.76029 12.64827 1.000 19.34473 96 PHE A C 1
ATOM 723 O O . PHE A 1 96 ? 35.80621 -18.83662 11.60580 1.000 16.58749 96 PHE A O 1
ATOM 731 N N . PRO A 1 97 ? 34.74881 -17.57889 13.12859 1.000 15.46007 97 PRO A N 1
ATOM 732 C CA . PRO A 1 97 ? 34.87747 -16.34202 12.33429 1.000 15.73322 97 PRO A CA 1
ATOM 733 C C . PRO A 1 97 ? 36.29538 -15.99963 11.88679 1.000 15.51689 97 PRO A C 1
ATOM 734 O O . PRO A 1 97 ? 36.44364 -15.32085 10.85508 1.000 17.79275 97 PRO A O 1
ATOM 738 N N . ALA A 1 98 ? 37.32925 -16.40882 12.64744 1.000 14.97769 98 ALA A N 1
ATOM 739 C CA . ALA A 1 98 ? 38.70193 -16.11081 12.21622 1.000 13.42992 98 ALA A CA 1
ATOM 740 C C . ALA A 1 98 ? 39.12881 -16.93479 11.00672 1.000 15.96579 98 ALA A C 1
ATOM 741 O O . ALA A 1 98 ? 40.06752 -16.53991 10.28333 1.000 15.99130 98 ALA A O 1
ATOM 743 N N . PHE A 1 99 ? 38.49590 -18.08228 10.78237 1.000 14.05895 99 PHE A N 1
ATOM 744 C CA . PHE A 1 99 ? 38.92703 -18.99252 9.69556 1.000 14.21194 99 PHE A CA 1
ATOM 745 C C . PHE A 1 99 ? 38.77705 -18.32543 8.31337 1.000 13.47021 99 PHE A C 1
ATOM 746 O O . PHE A 1 99 ? 37.67803 -17.91065 7.91487 1.000 14.74198 99 PHE A O 1
ATOM 754 N N . GLY A 1 100 ? 39.89418 -18.20121 7.56269 1.000 13.49861 100 GLY A N 1
ATOM 755 C CA . GLY A 1 100 ? 39.88656 -17.60190 6.23663 1.000 13.73242 100 GLY A CA 1
ATOM 756 C C . GLY A 1 100 ? 39.66067 -16.10673 6.24958 1.000 15.12277 100 GLY A C 1
ATOM 757 O O . GLY A 1 100 ? 39.59017 -15.51188 5.17280 1.000 15.89729 100 GLY A O 1
ATOM 758 N N . ASP A 1 101 ? 39.56267 -15.50393 7.45192 1.000 14.27977 101 ASP A N 1
ATOM 759 C CA . ASP A 1 101 ? 39.28747 -14.07652 7.63567 1.000 16.85716 101 ASP A CA 1
ATOM 760 C C . ASP A 1 101 ? 40.36896 -13.37702 8.46242 1.000 16.72131 101 ASP A C 1
ATOM 761 O O . ASP A 1 101 ? 40.12842 -12.25470 8.97682 1.000 19.64332 101 ASP A O 1
ATOM 766 N N . THR A 1 102 ? 41.54903 -13.97971 8.55837 1.000 15.29318 102 THR A N 1
ATOM 767 C CA . THR A 1 102 ? 42.66836 -13.47488 9.35978 1.000 13.32285 102 THR A CA 1
ATOM 768 C C . THR A 1 102 ? 43.81514 -13.07449 8.41094 1.000 16.73006 102 THR A C 1
ATOM 769 O O . THR A 1 102 ? 44.29350 -13.89464 7.62228 1.000 15.85249 102 THR A O 1
ATOM 773 N N . GLY A 1 103 ? 44.25625 -11.81940 8.47675 1.000 17.82725 103 GLY A N 1
ATOM 774 C CA . GLY A 1 103 ? 45.43393 -11.44011 7.69203 1.000 16.33412 103 GLY A CA 1
ATOM 775 C C . GLY A 1 103 ? 45.05518 -10.78486 6.38184 1.000 15.32629 103 GLY A C 1
ATOM 776 O O . GLY A 1 103 ? 43.88187 -10.56763 6.05480 1.000 19.07628 103 GLY A O 1
ATOM 777 N N . ASN A 1 104 ? 46.08859 -10.55047 5.56883 1.000 15.75656 104 ASN A N 1
ATOM 778 C CA . ASN A 1 104 ? 45.86129 -9.93419 4.27769 1.000 16.49875 104 ASN A CA 1
ATOM 779 C C . ASN A 1 104 ? 45.28109 -10.98936 3.31883 1.000 19.47471 104 ASN A C 1
ATOM 780 O O . ASN A 1 104 ? 45.18365 -12.18483 3.66454 1.000 16.60308 104 ASN A O 1
ATOM 785 N N . ASP A 1 105 ? 44.84884 -10.54197 2.14394 1.000 18.41503 105 ASP A N 1
ATOM 786 C CA . ASP A 1 105 ? 44.11843 -11.46726 1.26107 1.000 16.39408 105 ASP A CA 1
ATOM 787 C C . ASP A 1 105 ? 44.99205 -12.63641 0.78823 1.000 15.52391 105 ASP A C 1
ATOM 788 O O . ASP A 1 105 ? 44.46316 -13.74391 0.55512 1.000 14.92240 105 ASP A O 1
ATOM 793 N N . VAL A 1 106 ? 46.30895 -12.42926 0.63866 1.000 14.77160 106 VAL A N 1
ATOM 794 C CA . VAL A 1 106 ? 47.18153 -13.52860 0.23459 1.000 13.23110 106 VAL A CA 1
ATOM 795 C C . VAL A 1 106 ? 47.18416 -14.62110 1.30867 1.000 15.66599 106 VAL A C 1
ATOM 796 O O . VAL A 1 106 ? 47.08071 -15.81148 0.99929 1.000 15.47615 106 VAL A O 1
ATOM 800 N N . ILE A 1 107 ? 47.29022 -14.22513 2.58422 1.000 13.73270 107 ILE A N 1
ATOM 801 C CA . ILE A 1 107 ? 47.25098 -15.18825 3.69910 1.000 12.14585 107 ILE A CA 1
ATOM 802 C C . ILE A 1 107 ? 45.88490 -15.86438 3.78477 1.000 14.57422 107 ILE A C 1
ATOM 803 O O . ILE A 1 107 ? 45.80935 -17.06290 4.09962 1.000 12.97920 107 ILE A O 1
ATOM 808 N N . ARG A 1 108 ? 44.78373 -15.11003 3.56798 1.000 12.70451 108 ARG A N 1
ATOM 809 C CA . ARG A 1 108 ? 43.44224 -15.74109 3.69556 1.000 12.21635 108 ARG A CA 1
ATOM 810 C C . ARG A 1 108 ? 43.28829 -16.79585 2.60883 1.000 13.74306 108 ARG A C 1
ATOM 811 O O . ARG A 1 108 ? 42.78647 -17.89619 2.86484 1.000 12.89303 108 ARG A O 1
ATOM 819 N N . LYS A 1 109 ? 43.68099 -16.44209 1.36937 1.000 13.50947 109 LYS A N 1
ATOM 820 C CA . LYS A 1 109 ? 43.63992 -17.41931 0.27336 1.000 12.63940 109 LYS A CA 1
ATOM 821 C C . LYS A 1 109 ? 44.51203 -18.62103 0.58010 1.000 14.14162 109 LYS A C 1
ATOM 822 O O . LYS A 1 109 ? 44.10364 -19.76608 0.32494 1.000 13.87734 109 LYS A O 1
ATOM 828 N N . ARG A 1 110 ? 45.72855 -18.39824 1.10792 1.000 12.69476 110 ARG A N 1
ATOM 829 C CA . ARG A 1 110 ? 46.58913 -19.57206 1.32567 1.000 12.27725 110 ARG A CA 1
ATOM 830 C C . ARG A 1 110 ? 46.05869 -20.43091 2.46096 1.000 13.51562 110 ARG A C 1
ATOM 831 O O . ARG A 1 110 ? 46.23984 -21.66860 2.45467 1.000 12.45291 110 ARG A O 1
ATOM 839 N N . GLU A 1 111 ? 45.42898 -19.80709 3.46653 1.000 13.29775 111 GLU A N 1
ATOM 840 C CA . GLU A 1 111 ? 44.85821 -20.64208 4.53114 1.000 11.80731 111 GLU A CA 1
ATOM 841 C C . GLU A 1 111 ? 43.76736 -21.52540 3.93965 1.000 12.21623 111 GLU A C 1
ATOM 842 O O . GLU A 1 111 ? 43.65967 -22.71090 4.25308 1.000 12.12263 111 GLU A O 1
ATOM 848 N N . ILE A 1 112 ? 42.88017 -20.92218 3.13533 1.000 10.48678 112 ILE A N 1
ATOM 849 C CA . ILE A 1 112 ? 41.77392 -21.69786 2.56561 1.000 10.96155 112 ILE A CA 1
ATOM 850 C C . ILE A 1 112 ? 42.31120 -22.76162 1.61374 1.000 11.75664 112 ILE A C 1
ATOM 851 O O . ILE A 1 112 ? 41.82558 -23.89868 1.61665 1.000 12.50123 112 ILE A O 1
ATOM 856 N N . ALA A 1 113 ? 43.29432 -22.43652 0.78352 1.000 12.14881 113 ALA A N 1
ATOM 857 C CA . ALA A 1 113 ? 43.86530 -23.47663 -0.08796 1.000 10.64860 113 ALA A CA 1
ATOM 858 C C . ALA A 1 113 ? 44.43523 -24.64357 0.72890 1.000 10.59557 113 ALA A C 1
ATOM 859 O O . ALA A 1 113 ? 44.32346 -25.81143 0.32359 1.000 11.66925 113 ALA A O 1
ATOM 861 N N . ALA A 1 114 ? 45.13666 -24.31543 1.83385 1.000 11.22231 114 ALA A N 1
ATOM 862 C CA . ALA A 1 114 ? 45.75262 -25.37996 2.62885 1.000 11.82268 114 ALA A CA 1
ATOM 863 C C . ALA A 1 114 ? 44.67914 -26.22954 3.29520 1.000 11.87086 114 ALA A C 1
ATOM 864 O O . ALA A 1 114 ? 44.82986 -27.45659 3.40926 1.000 11.58417 114 ALA A O 1
ATOM 866 N N . PHE A 1 115 ? 43.63101 -25.58120 3.79915 1.000 10.98547 115 PHE A N 1
ATOM 867 C CA . PHE A 1 115 ? 42.55363 -26.35654 4.41259 1.000 10.88730 115 PHE A CA 1
ATOM 868 C C . PHE A 1 115 ? 41.91685 -27.31031 3.40613 1.000 12.14935 115 PHE A C 1
ATOM 869 O O . PHE A 1 115 ? 41.69193 -28.49926 3.70881 1.000 11.59004 115 PHE A O 1
ATOM 877 N N . PHE A 1 116 ? 41.58957 -26.79620 2.21739 1.000 12.41826 116 PHE A N 1
ATOM 878 C CA . PHE A 1 116 ? 40.95262 -27.68071 1.22943 1.000 9.29711 116 PHE A CA 1
ATOM 879 C C . PHE A 1 116 ? 41.93435 -28.73998 0.72737 1.000 11.26022 116 PHE A C 1
ATOM 880 O O . PHE A 1 116 ? 41.49320 -29.82378 0.33715 1.000 11.67115 116 PHE A O 1
ATOM 888 N N . ALA A 1 117 ? 43.23605 -28.43617 0.67743 1.000 11.54843 117 ALA A N 1
ATOM 889 C CA . ALA A 1 117 ? 44.20063 -29.45000 0.25691 1.000 11.26163 117 ALA A CA 1
ATOM 890 C C . ALA A 1 117 ? 44.25724 -30.58831 1.27150 1.000 13.41384 117 ALA A C 1
ATOM 891 O O . ALA A 1 117 ? 44.23789 -31.75582 0.88590 1.000 11.79604 117 ALA A O 1
ATOM 893 N N . GLN A 1 118 ? 44.29437 -30.25676 2.56832 1.000 11.86908 118 GLN A N 1
ATOM 894 C CA . GLN A 1 118 ? 44.44097 -31.33332 3.56034 1.000 11.23051 118 GLN A CA 1
ATOM 895 C C . GLN A 1 118 ? 43.16357 -32.17205 3.63046 1.000 13.96111 118 GLN A C 1
ATOM 896 O O . GLN A 1 118 ? 43.21234 -33.41533 3.64073 1.000 12.42040 118 GLN A O 1
ATOM 902 N N . THR A 1 119 ? 41.99584 -31.50195 3.58598 1.000 11.62960 119 THR A N 1
ATOM 903 C CA . THR A 1 119 ? 40.73924 -32.24517 3.61179 1.000 11.48450 119 THR A CA 1
ATOM 904 C C . THR A 1 119 ? 40.50056 -33.00667 2.29339 1.000 12.91897 119 THR A C 1
ATOM 905 O O . THR A 1 119 ? 39.96471 -34.11771 2.31460 1.000 13.52897 119 THR A O 1
ATOM 909 N N . SER A 1 120 ? 40.90392 -32.42278 1.13543 1.000 11.29474 120 SER A N 1
ATOM 910 C CA . SER A 1 120 ? 40.85799 -33.18781 -0.12828 1.000 13.09364 120 SER A CA 1
ATOM 911 C C . SER A 1 120 ? 41.70612 -34.44322 -0.03916 1.000 12.74928 120 SER A C 1
ATOM 912 O O . SER A 1 120 ? 41.27242 -35.53951 -0.45829 1.000 14.27313 120 SER A O 1
ATOM 915 N N . HIS A 1 121 ? 42.88757 -34.34814 0.59220 1.000 11.97331 121 HIS A N 1
ATOM 916 C CA . HIS A 1 121 ? 43.71121 -35.54066 0.72705 1.000 12.83618 121 HIS A CA 1
ATOM 917 C C . HIS A 1 121 ? 42.99099 -36.59890 1.59244 1.000 14.54954 121 HIS A C 1
ATOM 918 O O . HIS A 1 121 ? 42.95564 -37.79306 1.25525 1.000 13.92148 121 HIS A O 1
ATOM 925 N N . GLU A 1 122 ? 42.39871 -36.16821 2.70003 1.000 13.10986 122 GLU A N 1
ATOM 926 C CA . GLU A 1 122 ? 41.76871 -37.13103 3.60505 1.000 11.06066 122 GLU A CA 1
ATOM 927 C C . GLU A 1 122 ? 40.63090 -37.88564 2.94190 1.000 13.47124 122 GLU A C 1
ATOM 928 O O . GLU A 1 122 ? 40.32633 -39.02277 3.35719 1.000 14.05465 122 GLU A O 1
ATOM 934 N N . THR A 1 123 ? 39.97772 -37.25455 1.96556 1.000 13.32114 123 THR A N 1
ATOM 935 C CA . THR A 1 123 ? 38.77395 -37.76277 1.31577 1.000 12.03141 123 THR A CA 1
ATOM 936 C C . THR A 1 123 ? 38.99483 -38.03288 -0.16028 1.000 13.33256 123 THR A C 1
ATOM 937 O O . THR A 1 123 ? 38.02143 -38.07764 -0.94034 1.000 14.88716 123 THR A O 1
ATOM 941 N N . THR A 1 124 ? 40.22925 -38.31615 -0.56254 1.000 13.53954 124 THR A N 1
ATOM 942 C CA . THR A 1 124 ? 40.59313 -38.29920 -1.98258 1.000 13.16055 124 THR A CA 1
ATOM 943 C C . THR A 1 124 ? 39.98498 -39.47974 -2.76014 1.000 13.38816 124 THR A C 1
ATOM 944 O O . THR A 1 124 ? 39.89490 -40.59659 -2.23318 1.000 16.55298 124 THR A O 1
ATOM 948 N N . GLY A 1 125 ? 39.52318 -39.17570 -3.97227 1.000 15.80057 125 GLY A N 1
ATOM 949 C CA . GLY A 1 125 ? 39.05046 -40.22896 -4.89677 1.000 16.81782 125 GLY A CA 1
ATOM 950 C C . GLY A 1 125 ? 39.92290 -40.20567 -6.15190 1.000 20.02739 125 GLY A C 1
ATOM 951 O O . GLY A 1 125 ? 39.63202 -40.87247 -7.15808 1.000 23.29484 125 GLY A O 1
ATOM 952 N N . GLY A 1 126 ? 41.01214 -39.46246 -6.07431 1.000 21.19022 126 GLY A N 1
ATOM 953 C CA . GLY A 1 126 ? 41.96394 -39.34939 -7.16876 1.000 32.15922 126 GLY A CA 1
ATOM 954 C C . GLY A 1 126 ? 43.04583 -40.43015 -7.12950 1.000 38.86286 126 GLY A C 1
ATOM 955 O O . GLY A 1 126 ? 43.07144 -41.29690 -6.25087 1.000 33.51447 126 GLY A O 1
ATOM 956 N N . SER A 1 127 ? 43.96962 -40.36636 -8.14068 1.000 39.67367 127 SER A N 1
ATOM 957 C CA . SER A 1 127 ? 45.05636 -41.34200 -8.27034 1.000 32.89933 127 SER A CA 1
ATOM 958 C C . SER A 1 127 ? 46.39820 -40.76534 -7.80796 1.000 34.26341 127 SER A C 1
ATOM 959 O O . SER A 1 127 ? 46.69030 -39.58186 -8.05732 1.000 38.12000 127 SER A O 1
ATOM 962 N N . PRO A 1 128 ? 47.24632 -41.58026 -7.17603 0.915 33.50603 128 PRO A N 1
ATOM 963 C CA . PRO A 1 128 ? 48.59382 -41.12220 -6.80286 1.000 35.12801 128 PRO A CA 1
ATOM 964 C C . PRO A 1 128 ? 49.33288 -40.44815 -7.95825 0.348 30.87794 128 PRO A C 1
ATOM 965 O O . PRO A 1 128 ? 49.40452 -40.96854 -9.08440 1.000 37.65278 128 PRO A O 1
ATOM 969 N N . GLY A 1 129 ? 49.87631 -39.26767 -7.66944 1.000 29.30466 129 GLY A N 1
ATOM 970 C CA . GLY A 1 129 ? 50.52184 -38.42480 -8.64725 1.000 38.33882 129 GLY A CA 1
ATOM 971 C C . GLY A 1 129 ? 49.60137 -37.43231 -9.34132 1.000 35.85356 129 GLY A C 1
ATOM 972 O O . GLY A 1 129 ? 50.08707 -36.65808 -10.20860 1.000 31.03642 129 GLY A O 1
ATOM 973 N N . GLY A 1 130 ? 48.28757 -37.42444 -8.99659 0.794 27.41791 130 GLY A N 1
ATOM 974 C CA . GLY A 1 130 ? 47.36430 -36.49321 -9.61422 1.000 21.67638 130 GLY A CA 1
ATOM 975 C C . GLY A 1 130 ? 46.67448 -37.06033 -10.86781 0.485 20.52237 130 GLY A C 1
ATOM 976 O O . GLY A 1 130 ? 46.87186 -38.22580 -11.28158 1.000 30.00934 130 GLY A O 1
ATOM 977 N N . PRO A 1 131 ? 45.85377 -36.21883 -11.52215 1.000 22.99261 131 PRO A N 1
ATOM 978 C CA . PRO A 1 131 ? 45.65740 -34.82161 -11.09287 1.000 24.44224 131 PRO A CA 1
ATOM 979 C C . PRO A 1 131 ? 44.77713 -34.67442 -9.79273 1.000 26.02472 131 PRO A C 1
ATOM 980 O O . PRO A 1 131 ? 44.47780 -35.67988 -9.07201 1.000 25.86095 131 PRO A O 1
ATOM 984 N N . TYR A 1 132 ? 44.40976 -33.44085 -9.48035 1.000 14.14474 132 TYR A N 1
ATOM 985 C CA . TYR A 1 132 ? 43.99067 -33.08615 -8.09756 1.000 13.43377 132 TYR A CA 1
ATOM 986 C C . TYR A 1 132 ? 42.60274 -32.45715 -8.06115 1.000 13.51952 132 TYR A C 1
ATOM 987 O O . TYR A 1 132 ? 42.34190 -31.51575 -7.28197 1.000 14.78256 132 TYR A O 1
ATOM 996 N N . GLN A 1 133 ? 41.70116 -32.91938 -8.93752 1.000 14.63515 133 GLN A N 1
ATOM 997 C CA . GLN A 1 133 ? 40.32361 -32.41710 -8.98424 1.000 15.58497 133 GLN A CA 1
ATOM 998 C C . GLN A 1 133 ? 39.29243 -33.27467 -8.25246 1.000 15.31148 133 GLN A C 1
ATOM 999 O O . GLN A 1 133 ? 38.10865 -32.91002 -8.29183 1.000 15.85245 133 GLN A O 1
ATOM 1005 N N . LYS A 1 134 ? 39.67679 -34.38711 -7.62676 1.000 13.92973 134 LYS A N 1
ATOM 1006 C CA . LYS A 1 134 ? 38.68050 -35.30326 -7.05368 1.000 14.18558 134 LYS A CA 1
ATOM 1007 C C . LYS A 1 134 ? 38.86865 -35.46388 -5.53890 1.000 15.97621 134 LYS A C 1
ATOM 1008 O O . LYS A 1 134 ? 38.69020 -36.54747 -4.95275 1.000 15.91866 134 LYS A O 1
ATOM 1014 N N . GLY A 1 135 ? 39.12197 -34.33158 -4.85665 1.000 12.70867 135 GLY A N 1
ATOM 1015 C CA . GLY A 1 135 ? 38.95371 -34.30339 -3.42126 1.000 11.16046 135 GLY A CA 1
ATOM 1016 C C . GLY A 1 135 ? 37.49177 -34.48361 -3.01772 1.000 12.06600 135 GLY A C 1
ATOM 1017 O O . GLY A 1 135 ? 36.58606 -34.30816 -3.80792 1.000 13.19143 135 GLY A O 1
ATOM 1018 N N . TYR A 1 136 ? 37.26663 -34.83792 -1.74759 1.000 12.77666 136 TYR A N 1
ATOM 1019 C CA . TYR A 1 136 ? 35.89035 -34.82070 -1.18004 1.000 12.14539 136 TYR A CA 1
ATOM 1020 C C . TYR A 1 136 ? 34.97895 -35.87783 -1.84145 1.000 14.22004 136 TYR A C 1
ATOM 1021 O O . TYR A 1 136 ? 33.73877 -35.71950 -1.89180 1.000 15.05853 136 TYR A O 1
ATOM 1030 N N . CYS A 1 137 ? 35.61773 -36.98619 -2.26073 1.000 12.54991 137 CYS A N 1
ATOM 1031 C CA . CYS A 1 137 ? 34.90565 -38.06712 -2.92405 1.000 14.54164 137 CYS A CA 1
ATOM 1032 C C . CYS A 1 137 ? 34.17883 -38.96757 -1.91897 1.000 16.96695 137 CYS A C 1
ATOM 1033 O O . CYS A 1 137 ? 33.12266 -39.53572 -2.23316 1.000 14.89211 137 CYS A O 1
ATOM 1036 N N . PHE A 1 138 ? 34.69178 -39.06442 -0.70293 1.000 13.74269 138 PHE A N 1
ATOM 1037 C CA A PHE A 1 138 ? 34.23646 -39.91840 0.38401 0.542 15.17152 138 PHE A CA 1
ATOM 1038 C CA B PHE A 1 138 ? 33.95884 -39.84715 0.28012 0.458 15.34240 138 PHE A CA 1
ATOM 1039 C C . PHE A 1 138 ? 33.82981 -39.07767 1.58701 1.000 13.82093 138 PHE A C 1
ATOM 1040 O O . PHE A 1 138 ? 34.36999 -37.98748 1.78310 1.000 13.98308 138 PHE A O 1
ATOM 1055 N N . LYS A 1 139 ? 32.99578 -39.66895 2.49273 1.000 14.15937 139 LYS A N 1
ATOM 1056 C CA . LYS A 1 139 ? 32.67618 -39.03072 3.75849 1.000 14.74404 139 LYS A CA 1
ATOM 1057 C C . LYS A 1 139 ? 32.82162 -39.97517 4.95255 1.000 15.12907 139 LYS A C 1
ATOM 1058 O O . LYS A 1 139 ? 32.78634 -39.49753 6.08562 1.000 15.52971 139 LYS A O 1
ATOM 1064 N N . GLU A 1 140 ? 33.02760 -41.25728 4.74038 1.000 15.08154 140 GLU A N 1
ATOM 1065 C CA . GLU A 1 140 ? 33.26298 -42.20594 5.84301 1.000 16.17825 140 GLU A CA 1
ATOM 1066 C C . GLU A 1 140 ? 34.45770 -43.08367 5.51530 1.000 20.95424 140 GLU A C 1
ATOM 1067 O O . GLU A 1 140 ? 34.61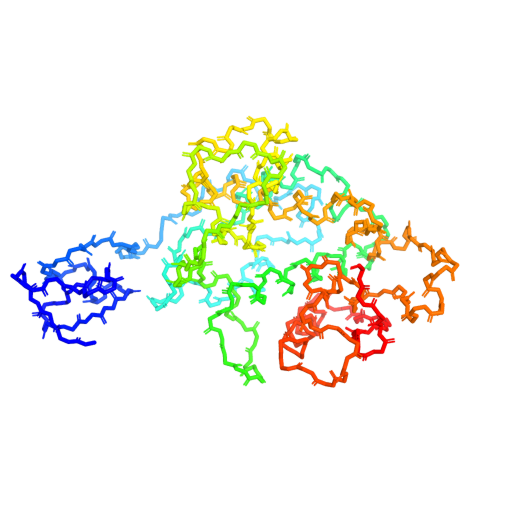677 -43.49778 4.38233 1.000 20.21729 140 GLU A O 1
ATOM 1073 N N . GLU A 1 141 ? 35.29008 -43.39225 6.51032 1.000 17.14532 141 GLU A N 1
ATOM 1074 C CA . GLU A 1 141 ? 36.39132 -44.35769 6.35077 1.000 19.02200 141 GLU A CA 1
ATOM 1075 C C . GLU A 1 141 ? 35.90649 -45.67827 5.74168 1.000 24.20192 141 GLU A C 1
ATOM 1076 O O . GLU A 1 141 ? 34.90793 -46.24826 6.19565 1.000 24.07949 141 GLU A O 1
ATOM 1082 N N . VAL A 1 142 ? 36.63397 -46.15552 4.71319 1.000 27.21199 142 VAL A N 1
ATOM 1083 C CA . VAL A 1 142 ? 36.09435 -47.20765 3.84575 1.000 39.17642 142 VAL A CA 1
ATOM 1084 C C . VAL A 1 142 ? 36.06996 -48.54741 4.56180 1.000 41.12759 142 VAL A C 1
ATOM 1085 O O . VAL A 1 142 ? 35.07566 -49.28404 4.49274 1.000 64.40623 142 VAL A O 1
ATOM 1089 N N . GLY A 1 143 ? 37.13697 -48.88870 5.26663 1.000 38.06343 143 GLY A N 1
ATOM 1090 C CA . GLY A 1 143 ? 37.13515 -50.14911 5.95481 1.000 49.64678 143 GLY A CA 1
ATOM 1091 C C . GLY A 1 143 ? 37.33997 -49.87083 7.41284 1.000 52.71443 143 GLY A C 1
ATOM 1092 O O . GLY A 1 143 ? 38.47518 -49.85532 7.89797 1.000 63.53736 143 GLY A O 1
ATOM 1093 N N . PRO A 1 144 ? 36.25758 -49.56430 8.13301 1.000 35.65813 144 PRO A N 1
ATOM 1094 C CA . PRO A 1 144 ? 36.41989 -49.23691 9.55617 1.000 43.45348 144 PRO A CA 1
ATOM 1095 C C . PRO A 1 144 ? 36.90091 -50.49385 10.26100 1.000 63.48031 144 PRO A C 1
ATOM 1096 O O . PRO A 1 144 ? 36.25321 -51.54394 10.18659 1.000 56.13749 144 PRO A O 1
ATOM 1100 N N . GLY A 1 145 ? 38.08935 -50.40712 10.85410 1.000 60.54253 145 GLY A N 1
ATOM 1101 C CA . GLY A 1 145 ? 38.70910 -51.57643 11.44068 1.000 73.02520 145 GLY A CA 1
ATOM 1102 C C . GLY A 1 145 ? 38.79964 -51.52152 12.95182 1.000 75.22466 145 GLY A C 1
ATOM 1103 O O . GLY A 1 145 ? 37.83725 -51.85352 13.66108 1.000 68.15312 145 GLY A O 1
ATOM 1104 N N . GLY A 1 146 ? 39.95592 -51.08121 13.44840 1.000 67.66344 146 GLY A N 1
ATOM 1105 C CA . GLY A 1 146 ? 40.20421 -51.13467 14.87574 1.000 73.35327 146 GLY A CA 1
ATOM 1106 C C . GLY A 1 146 ? 39.21630 -50.29284 15.65895 1.000 64.98640 146 GLY A C 1
ATOM 1107 O O . GLY A 1 146 ? 38.65364 -49.32228 15.15079 1.000 59.93783 146 GLY A O 1
ATOM 1108 N N . GLY A 1 147 ? 38.96915 -50.70598 16.90476 1.000 70.16133 147 GLY A N 1
ATOM 1109 C CA . GLY A 1 147 ? 38.35588 -49.81527 17.86427 1.000 50.58485 147 GLY A CA 1
ATOM 1110 C C . GLY A 1 147 ? 39.15511 -48.52661 17.82061 1.000 55.54609 147 GLY A C 1
ATOM 1111 O O . GLY A 1 147 ? 40.38882 -48.55967 17.71176 1.000 58.70739 147 GLY A O 1
ATOM 1112 N N . TYR A 1 148 ? 38.48312 -47.38282 17.84754 1.000 36.76271 148 TYR A N 1
ATOM 1113 C CA . TYR A 1 148 ? 39.22136 -46.12632 17.76874 1.000 40.85682 148 TYR A CA 1
ATOM 1114 C C . TYR A 1 148 ? 39.02261 -45.36943 19.07196 1.000 44.87668 148 TYR A C 1
ATOM 1115 O O . TYR A 1 148 ? 38.46031 -44.26872 19.08106 1.000 32.55469 148 TYR A O 1
ATOM 1124 N N . CYS A 1 149 ? 39.42317 -45.96949 20.18766 1.000 39.09508 149 CYS A N 1
ATOM 1125 C CA . CYS A 1 149 ? 39.08382 -45.43313 21.50326 1.000 34.26851 149 CYS A CA 1
ATOM 1126 C C . CYS A 1 149 ? 40.35345 -45.36912 22.34412 1.000 42.40285 149 CYS A C 1
ATOM 1127 O O . CYS A 1 149 ? 40.94520 -46.41457 22.62764 1.000 44.16806 149 CYS A O 1
ATOM 1130 N N . GLY A 1 150 ? 40.80319 -44.14659 22.66806 1.000 42.13891 150 GLY A N 1
ATOM 1131 C CA . GLY A 1 150 ? 41.82607 -43.93312 23.69945 1.000 37.89120 150 GLY A CA 1
ATOM 1132 C C . GLY A 1 150 ? 41.23148 -44.17544 25.07419 1.000 47.94723 150 GLY A C 1
ATOM 1133 O O . GLY A 1 150 ? 40.19711 -43.57566 25.42777 1.000 43.64427 150 GLY A O 1
ATOM 1134 N N . GLY A 1 151 ? 41.84630 -45.07441 25.85727 1.000 38.96015 151 GLY A N 1
ATOM 1135 C CA . GLY A 1 151 ? 41.18397 -45.61791 27.03888 1.000 43.35078 151 GLY A CA 1
ATOM 1136 C C . GLY A 1 151 ? 40.91482 -44.61225 28.15446 1.000 42.54001 151 GLY A C 1
ATOM 1137 O O . GLY A 1 151 ? 40.03713 -44.86054 28.98384 1.000 36.92192 151 GLY A O 1
ATOM 1138 N N . GLY A 1 152 ? 41.61487 -43.46557 28.15296 1.000 55.55732 152 GLY A N 1
ATOM 1139 C CA . GLY A 1 152 ? 41.33705 -42.35603 29.06923 1.000 50.89996 152 GLY A CA 1
ATOM 1140 C C . GLY A 1 152 ? 39.89672 -41.81384 29.07726 1.000 59.31152 152 GLY A C 1
ATOM 1141 O O . GLY A 1 152 ? 39.52082 -41.12930 30.04695 1.000 50.20049 152 GLY A O 1
ATOM 1142 N N . TYR A 1 153 ? 39.07595 -42.09616 28.05245 1.000 35.16996 153 TYR A N 1
ATOM 1143 C CA . TYR A 1 153 ? 37.82386 -41.37362 27.86122 1.000 29.66447 153 TYR A CA 1
ATOM 1144 C C . TYR A 1 153 ? 36.61822 -42.28235 27.71940 1.000 28.79945 153 TYR A C 1
ATOM 1145 O O . TYR A 1 153 ? 36.76053 -43.45882 27.37789 1.000 41.13950 153 TYR A O 1
ATOM 1154 N N . PRO A 1 154 ? 35.42124 -41.77166 27.94546 1.000 29.18523 154 PRO A N 1
ATOM 1155 C CA . PRO A 1 154 ? 34.22119 -42.59393 27.72783 1.000 28.15374 154 PRO A CA 1
ATOM 1156 C C . PRO A 1 154 ? 34.18871 -43.13761 26.29180 1.000 38.15515 154 PRO A C 1
ATOM 1157 O O . PRO A 1 154 ? 34.67123 -42.48491 25.36111 1.000 31.06751 154 PRO A O 1
ATOM 1161 N N . CYS A 1 155 ? 33.61234 -44.34868 26.13401 1.000 39.84280 155 CYS A N 1
ATOM 1162 C CA . CYS A 1 155 ? 33.57518 -45.08152 24.85422 1.000 22.55374 155 CYS A CA 1
ATOM 1163 C C . CYS A 1 155 ? 32.28723 -45.86729 24.75092 1.000 24.95677 155 CYS A C 1
ATOM 1164 O O . CYS A 1 155 ? 32.29206 -47.10122 24.75576 1.000 42.51056 155 CYS A O 1
ATOM 1167 N N . PRO A 1 156 ? 31.14380 -45.19306 24.71147 1.000 30.36137 156 PRO A N 1
ATOM 1168 C CA . PRO A 1 156 ? 29.90416 -45.94817 24.61478 1.000 33.55411 156 PRO A CA 1
ATOM 1169 C C . PRO A 1 156 ? 29.78862 -46.76303 23.32479 1.000 42.32586 156 PRO A C 1
ATOM 1170 O O . PRO A 1 156 ? 29.00913 -47.72290 23.31659 1.000 43.41045 156 PRO A O 1
ATOM 1174 N N . ASP A 1 157 ? 30.54549 -46.42699 22.26417 1.000 41.64334 157 ASP A N 1
ATOM 1175 C CA . ASP A 1 157 ? 30.39806 -47.01140 20.92213 1.000 38.36438 157 ASP A CA 1
ATOM 1176 C C . ASP A 1 157 ? 31.75984 -47.39496 20.34627 1.000 39.33487 157 ASP A C 1
ATOM 1177 O O . ASP A 1 157 ? 32.23201 -46.77454 19.39226 1.000 32.51260 157 ASP A O 1
ATOM 1182 N N . PRO A 1 158 ? 32.40450 -48.44522 20.85962 1.000 40.13869 158 PRO A N 1
ATOM 1183 C CA . PRO A 1 158 ? 33.83881 -48.63604 20.54016 1.000 29.38181 158 PRO A CA 1
ATOM 1184 C C . PRO A 1 158 ? 34.19213 -48.78097 19.03793 1.000 45.00943 158 PRO A C 1
ATOM 1185 O O . PRO A 1 158 ? 35.32997 -48.47035 18.63759 1.000 51.91224 158 PRO A O 1
ATOM 1189 N N . GLY A 1 159 ? 33.27153 -49.22379 18.19592 1.000 35.21481 159 GLY A N 1
ATOM 1190 C CA . GLY A 1 159 ? 33.55477 -49.32114 16.76983 1.000 36.02524 159 GLY A CA 1
ATOM 1191 C C . GLY A 1 159 ? 33.11315 -48.15028 15.90310 1.000 46.39183 159 GLY A C 1
ATOM 1192 O O . GLY A 1 159 ? 33.17686 -48.24616 14.66727 1.000 35.54937 159 GLY A O 1
ATOM 1193 N N . GLN A 1 160 ? 32.68168 -47.03876 16.50061 1.000 34.43452 160 GLN A N 1
ATOM 1194 C CA . GLN A 1 160 ? 31.96911 -46.02154 15.75961 1.000 25.09510 160 GLN A CA 1
ATOM 1195 C C . GLN A 1 160 ? 32.74845 -44.70033 15.61125 1.000 20.31593 160 GLN A C 1
ATOM 1196 O O . GLN A 1 160 ? 32.18752 -43.80037 15.00352 1.000 25.29526 160 GLN A O 1
ATOM 1202 N N . TYR A 1 161 ? 33.98570 -44.58358 16.11195 1.000 26.48937 161 TYR A N 1
ATOM 1203 C CA . TYR A 1 161 ? 34.77587 -43.34323 16.01483 1.000 23.50145 161 TYR A CA 1
ATOM 1204 C C . TYR A 1 161 ? 35.80202 -43.38963 14.87550 1.000 17.86545 161 TYR A C 1
ATOM 1205 O O . TYR A 1 161 ? 36.87604 -42.80122 14.93884 1.000 19.10212 161 TYR A O 1
ATOM 1214 N N . TYR A 1 162 ? 35.44386 -44.06813 13.76639 1.000 21.74224 162 TYR A N 1
ATOM 1215 C CA . TYR A 1 162 ? 36.26858 -44.07489 12.57468 1.000 18.38292 162 TYR A CA 1
ATOM 1216 C C . TYR A 1 162 ? 36.10519 -42.76615 11.80793 1.000 18.41365 162 TYR A C 1
ATOM 1217 O O . TYR A 1 162 ? 35.24696 -41.94351 12.15042 1.000 18.57053 162 TYR A O 1
ATOM 1226 N N . GLY A 1 163 ? 36.93858 -42.58871 10.78208 1.000 18.54708 163 GLY A N 1
ATOM 1227 C CA . GLY A 1 163 ? 37.00070 -41.28794 10.11127 1.000 15.57561 163 GLY A CA 1
ATOM 1228 C C . GLY A 1 163 ? 35.68852 -40.84152 9.48687 1.000 16.78296 163 GLY A C 1
ATOM 1229 O O . GLY A 1 163 ? 35.05538 -41.62409 8.74327 1.000 15.28019 163 GLY A O 1
ATOM 1230 N N . ARG A 1 164 ? 35.25984 -39.57943 9.75075 1.000 15.42712 164 ARG A N 1
ATOM 1231 C CA . ARG A 1 164 ? 34.09051 -39.02148 9.09520 1.000 13.06488 164 ARG A CA 1
ATOM 1232 C C . ARG A 1 164 ? 34.31940 -37.57108 8.66832 1.000 13.67952 164 ARG A C 1
ATOM 1233 O O . ARG A 1 164 ? 35.06266 -36.82286 9.33267 1.000 13.21773 164 ARG A O 1
ATOM 1241 N N . GLY A 1 165 ? 33.67786 -37.18226 7.56137 1.000 14.71822 165 GLY A N 1
ATOM 1242 C CA . GLY A 1 165 ? 33.70390 -35.78078 7.07838 1.000 12.27631 165 GLY A CA 1
ATOM 1243 C C . GLY A 1 165 ? 35.02613 -35.37059 6.46450 1.000 12.41703 165 GLY A C 1
ATOM 1244 O O . GLY A 1 165 ? 35.91880 -36.20059 6.23048 1.000 14.33449 165 GLY A O 1
ATOM 1245 N N . PRO A 1 166 ? 35.17403 -34.06964 6.17695 1.000 12.75916 166 PRO A N 1
ATOM 1246 C CA . PRO A 1 166 ? 36.32769 -33.62132 5.35641 1.000 12.56952 166 PRO A CA 1
ATOM 1247 C C . PRO A 1 166 ? 37.68486 -33.88066 5.99030 1.000 14.98254 166 PRO A C 1
ATOM 1248 O O . PRO A 1 166 ? 38.64244 -34.07286 5.22293 1.000 15.89397 166 PRO A O 1
ATOM 1252 N N . ILE A 1 167 ? 37.83838 -33.83052 7.32557 1.000 14.30384 167 ILE A N 1
ATOM 1253 C CA . ILE A 1 167 ? 39.16417 -34.08728 7.89608 1.000 15.83844 167 ILE A CA 1
ATOM 1254 C C . ILE A 1 167 ? 39.27640 -35.53871 8.35295 1.000 15.77427 167 ILE A C 1
ATOM 1255 O O . ILE A 1 167 ? 40.30460 -35.92606 8.93712 1.000 17.51858 167 ILE A O 1
ATOM 1260 N N . GLN A 1 168 ? 38.23348 -36.35578 8.09968 1.000 14.80722 168 GLN A N 1
ATOM 1261 C CA . GLN A 1 168 ? 38.20393 -37.76752 8.54971 1.000 14.74690 168 GLN A CA 1
ATOM 1262 C C . GLN A 1 168 ? 38.51083 -37.84806 10.03925 1.000 14.94821 168 GLN A C 1
ATOM 1263 O O . GLN A 1 168 ? 39.45537 -38.53264 10.50350 1.000 16.59849 168 GLN A O 1
ATOM 1269 N N . LEU A 1 169 ? 37.69107 -37.10103 10.79719 1.000 15.14659 169 LEU A N 1
ATOM 1270 C CA . LEU A 1 169 ? 37.85200 -37.02153 12.23900 1.000 16.49222 169 LEU A CA 1
ATOM 1271 C C . LEU A 1 169 ? 37.74174 -38.41889 12.81543 1.000 16.71314 169 LEU A C 1
ATOM 1272 O O . LEU A 1 169 ? 36.76870 -39.13173 12.55339 1.000 16.31524 169 LEU A O 1
ATOM 1277 N N . THR A 1 170 ? 38.72481 -38.76875 13.64612 1.000 15.75806 170 THR A N 1
ATOM 1278 C CA . THR A 1 170 ? 38.85435 -40.10841 14.20110 1.000 17.02966 170 THR A CA 1
ATOM 1279 C C . THR A 1 170 ? 39.19245 -40.00441 15.68954 1.000 18.96038 170 THR A C 1
ATOM 1280 O O . THR A 1 170 ? 39.77780 -39.00595 16.10284 1.000 20.60698 170 THR A O 1
ATOM 1284 N N . TRP A 1 171 ? 38.77084 -41.02881 16.44766 1.000 21.78756 171 TRP A N 1
ATOM 1285 C CA . TRP A 1 171 ? 39.07890 -41.32512 17.86763 1.000 26.27650 171 TRP A CA 1
ATOM 1286 C C . TRP A 1 171 ? 38.04048 -40.74966 18.83190 1.000 29.18251 171 TRP A C 1
ATOM 1287 O O . TRP A 1 171 ? 37.57374 -39.61395 18.65134 1.000 23.11780 171 TRP A O 1
ATOM 1298 N N . ASN A 1 172 ? 37.68041 -41.51148 19.87132 1.000 28.32980 172 ASN A N 1
ATOM 1299 C CA . ASN A 1 172 ? 36.72188 -41.00823 20.84507 1.000 24.91359 172 ASN A CA 1
ATOM 1300 C C . ASN A 1 172 ? 37.08579 -39.60693 21.38001 1.000 21.37341 172 ASN A C 1
ATOM 1301 O O . ASN A 1 172 ? 36.20452 -38.75559 21.46730 1.000 19.95119 172 ASN A O 1
ATOM 1306 N N . TYR A 1 173 ? 38.36229 -39.33477 21.71586 1.000 25.57153 173 TYR A N 1
ATOM 1307 C CA A TYR A 1 173 ? 38.74438 -38.03404 22.29726 0.559 23.53799 173 TYR A CA 1
ATOM 1308 C CA B TYR A 1 173 ? 38.65133 -38.04622 22.32654 0.441 23.52778 173 TYR A CA 1
ATOM 1309 C C . TYR A 1 173 ? 38.43293 -36.88899 21.35318 1.000 25.80643 173 TYR A C 1
ATOM 1310 O O . TYR A 1 173 ? 38.04738 -35.80057 21.78731 1.000 18.06747 173 TYR A O 1
ATOM 1327 N N . ASN A 1 174 ? 38.59259 -37.10837 20.03450 1.000 19.28172 174 ASN A N 1
ATOM 1328 C CA . ASN A 1 174 ? 38.30972 -35.98957 19.12101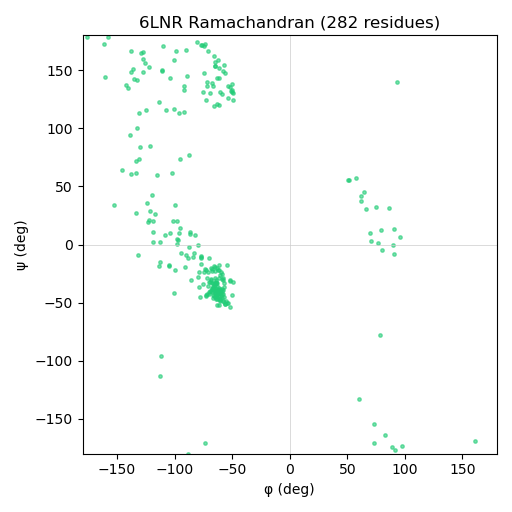 1.000 21.23974 174 ASN A CA 1
ATOM 1329 C C . ASN A 1 174 ? 36.81057 -35.77448 18.97017 1.000 14.39710 174 ASN A C 1
ATOM 1330 O O . ASN A 1 174 ? 36.35231 -34.63623 18.81781 1.000 14.87514 174 ASN A O 1
ATOM 1335 N N . TYR A 1 175 ? 36.03081 -36.85280 19.02194 1.000 14.03726 175 TYR A N 1
ATOM 1336 C CA . TYR A 1 175 ? 34.58252 -36.67404 19.00176 1.000 13.22080 175 TYR A CA 1
ATOM 1337 C C . TYR A 1 175 ? 34.08984 -35.97243 20.28040 1.000 14.12634 175 TYR A C 1
ATOM 1338 O O . TYR A 1 175 ? 33.16668 -35.14285 20.22065 1.000 15.02958 175 TYR A O 1
ATOM 1347 N N . ILE A 1 176 ? 34.72119 -36.27593 21.43678 1.000 17.14642 176 ILE A N 1
ATOM 1348 C CA . ILE A 1 176 ? 34.39444 -35.58193 22.69729 1.000 15.09380 176 ILE A CA 1
ATOM 1349 C C . ILE A 1 176 ? 34.71634 -34.09474 22.59220 1.000 14.07256 176 ILE A C 1
ATOM 1350 O O . ILE A 1 176 ? 33.89579 -33.23948 22.92584 1.000 12.92081 176 ILE A O 1
ATOM 1355 N N . PHE A 1 177 ? 35.93809 -33.76800 22.17556 1.000 14.42459 177 PHE A N 1
ATOM 1356 C CA . PHE A 1 177 ? 36.30794 -32.36428 22.23095 1.000 14.29020 177 PHE A CA 1
ATOM 1357 C C . PHE A 1 177 ? 35.57973 -31.55521 21.16432 1.000 13.47548 177 PHE A C 1
ATOM 1358 O O . PHE A 1 177 ? 35.15441 -30.41454 21.41289 1.000 13.89056 177 PHE A O 1
ATOM 1366 N N . CYS A 1 178 ? 35.48950 -32.11573 19.92606 1.000 13.04913 178 CYS A N 1
ATOM 1367 C CA . CYS A 1 178 ? 34.78400 -31.42896 18.85905 1.000 12.13194 178 CYS A CA 1
ATOM 1368 C C . CYS A 1 178 ? 33.32180 -31.21110 19.23887 1.000 12.80683 178 CYS A C 1
ATOM 1369 O O . CYS A 1 178 ? 32.81388 -30.07177 19.17002 1.000 14.04735 178 CYS A O 1
ATOM 1372 N N . GLY A 1 179 ? 32.65720 -32.28975 19.72498 1.000 12.44643 179 GLY A N 1
ATOM 1373 C CA . GLY A 1 179 ? 31.25021 -32.15522 20.08161 1.000 14.86754 179 GLY A CA 1
ATOM 1374 C C . GLY A 1 179 ? 31.05768 -31.12269 21.17655 1.000 16.03831 179 GLY A C 1
ATOM 1375 O O . GLY A 1 179 ? 30.15703 -30.30057 21.12746 1.000 15.03923 179 GLY A O 1
ATOM 1376 N N . ASP A 1 180 ? 31.94689 -31.11594 22.15344 1.000 12.99957 180 ASP A N 1
ATOM 1377 C CA . ASP A 1 180 ? 31.84449 -30.08642 23.18446 1.000 12.35931 180 ASP A CA 1
ATOM 1378 C C . ASP A 1 180 ? 31.88976 -28.67652 22.59329 1.000 15.50261 180 ASP A C 1
ATOM 1379 O O . ASP A 1 180 ? 31.08665 -27.81648 22.95316 1.000 15.10842 180 ASP A O 1
ATOM 1384 N N . ASP A 1 181 ? 32.86741 -28.39070 21.73046 1.000 13.83959 181 ASP A N 1
ATOM 1385 C CA . ASP A 1 181 ? 33.00193 -27.03079 21.22652 1.000 14.31549 181 ASP A CA 1
ATOM 1386 C C . ASP A 1 181 ? 31.92709 -26.64852 20.21427 1.000 17.22856 181 ASP A C 1
ATOM 1387 O O . ASP A 1 181 ? 31.69951 -25.45642 20.03767 1.000 17.89382 181 ASP A O 1
ATOM 1392 N N . ILE A 1 182 ? 31.25106 -27.59875 19.55273 1.000 14.17692 182 ILE A N 1
ATOM 1393 C CA . ILE A 1 182 ? 30.20615 -27.23391 18.58184 1.000 14.81392 182 ILE A CA 1
ATOM 1394 C C . ILE A 1 182 ? 28.80024 -27.55217 19.09932 1.000 20.13995 182 ILE A C 1
ATOM 1395 O O . ILE A 1 182 ? 27.81098 -27.40252 18.34758 1.000 18.63422 182 ILE A O 1
ATOM 1400 N N . ASN A 1 183 ? 28.66939 -27.93618 20.37993 1.000 18.04443 183 ASN A N 1
ATOM 1401 C CA . ASN A 1 183 ? 27.36776 -28.14177 21.05883 1.000 16.55643 183 ASN A CA 1
ATOM 1402 C C . ASN A 1 183 ? 26.58393 -29.29675 20.41993 1.000 17.72220 183 ASN A C 1
ATOM 1403 O O . ASN A 1 183 ? 25.38216 -29.18295 20.14770 1.000 23.14136 183 ASN A O 1
ATOM 1408 N N . GLN A 1 184 ? 27.27627 -30.38846 20.17806 1.000 16.79826 184 GLN A N 1
ATOM 1409 C CA . GLN A 1 184 ? 26.68781 -31.63571 19.68835 1.000 16.74086 184 GLN A CA 1
ATOM 1410 C C . GLN A 1 184 ? 27.22096 -32.83160 20.44578 1.000 17.36804 184 GLN A C 1
ATOM 1411 O O . GLN A 1 184 ? 28.41209 -32.91694 20.80762 1.000 18.28769 184 GLN A O 1
ATOM 1417 N N . ASP A 1 185 ? 26.33128 -33.80020 20.69860 1.000 16.42961 185 ASP A N 1
ATOM 1418 C CA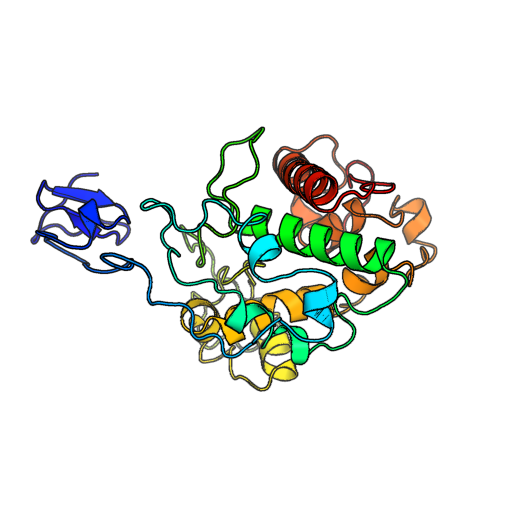 . ASP A 1 185 ? 26.79995 -34.99864 21.38532 1.000 17.26286 185 ASP A CA 1
ATOM 1419 C C . ASP A 1 185 ? 27.31234 -35.98995 20.35583 1.000 22.62361 185 ASP A C 1
ATOM 1420 O O . ASP A 1 185 ? 26.66112 -36.98264 19.99891 1.000 20.85361 185 ASP A O 1
ATOM 1425 N N . LEU A 1 186 ? 28.51694 -35.71493 19.86450 1.000 16.77785 186 LEU A N 1
ATOM 1426 C CA . LEU A 1 186 ? 29.11667 -36.61479 18.90267 1.000 14.82003 186 LEU A CA 1
ATOM 1427 C C . LEU A 1 186 ? 29.62653 -37.90803 19.51459 1.000 19.98385 186 LEU A C 1
ATOM 1428 O O . LEU A 1 186 ? 29.77510 -38.89649 18.79354 1.000 20.12202 186 LEU A O 1
ATOM 1433 N N . ASP A 1 187 ? 29.93366 -37.93681 20.82098 1.000 16.46978 187 ASP A N 1
ATOM 1434 C CA . ASP A 1 187 ? 30.36102 -39.18030 21.46524 1.000 17.54910 187 ASP A CA 1
ATOM 1435 C C . ASP A 1 187 ? 29.25596 -40.23446 21.37376 1.000 18.14825 187 ASP A C 1
ATOM 1436 O O . ASP A 1 187 ? 29.53998 -41.40351 21.10562 1.000 22.67578 187 ASP A O 1
ATOM 1441 N N . ASN A 1 188 ? 28.01542 -39.83566 21.61401 1.000 20.09755 188 ASN A N 1
ATOM 1442 C CA . ASN A 1 188 ? 26.88825 -40.76876 21.56825 1.000 27.58557 188 ASN A CA 1
ATOM 1443 C C . ASN A 1 188 ? 26.24177 -40.84011 20.19981 1.000 27.38282 188 ASN A C 1
ATOM 1444 O O . ASN A 1 188 ? 25.52876 -41.81331 19.94179 1.000 22.88493 188 ASN A O 1
ATOM 1449 N N . HIS A 1 189 ? 26.44759 -39.83469 19.32450 1.000 20.40954 189 HIS A N 1
ATOM 1450 C CA . HIS A 1 189 ? 25.81105 -39.80374 18.00071 1.000 16.76040 189 HIS A CA 1
ATOM 1451 C C . HIS A 1 189 ? 26.87990 -39.43745 16.95095 1.000 16.16261 189 HIS A C 1
ATOM 1452 O O . HIS A 1 189 ? 26.77217 -38.38847 16.28922 1.000 18.06205 189 HIS A O 1
ATOM 1459 N N . PRO A 1 190 ? 27.89981 -40.26569 16.82743 1.000 16.29949 190 PRO A N 1
ATOM 1460 C CA . PRO A 1 190 ? 29.03692 -39.91361 15.94505 1.000 16.67252 190 PRO A CA 1
ATOM 1461 C C . PRO A 1 190 ? 28.64186 -39.89136 14.49050 1.000 17.83177 190 PRO A C 1
ATOM 1462 O O . PRO A 1 190 ? 29.30386 -39.20288 13.69482 1.000 17.41069 190 PRO A O 1
ATOM 1466 N N . ASN A 1 191 ? 27.54722 -40.56413 14.10196 1.000 18.28319 191 ASN A N 1
ATOM 1467 C CA . ASN A 1 191 ? 27.16433 -40.49323 12.68290 1.000 20.79726 191 ASN A CA 1
ATOM 1468 C C . ASN A 1 191 ? 26.63179 -39.14772 12.22730 1.000 21.76101 191 ASN A C 1
ATOM 1469 O O . ASN A 1 191 ? 26.53223 -38.93809 11.00781 1.000 20.08541 191 ASN A O 1
ATOM 1474 N N . LEU A 1 192 ? 26.31653 -38.21252 13.13857 1.000 16.65494 192 LEU A N 1
ATOM 1475 C CA . LEU A 1 192 ? 25.99756 -36.86091 12.72285 1.000 13.82006 192 LEU A CA 1
ATOM 1476 C C . LEU A 1 192 ? 27.05894 -36.30835 11.76049 1.000 15.14123 192 LEU A C 1
ATOM 1477 O O . LEU A 1 192 ? 26.71884 -35.46048 10.92124 1.000 16.38175 192 LEU A O 1
ATOM 1482 N N . ASN A 1 193 ? 28.33219 -36.71736 11.90654 1.000 16.40516 193 ASN A N 1
ATOM 1483 C CA . ASN A 1 193 ? 29.38124 -36.12856 11.02815 1.000 13.38602 193 ASN A CA 1
ATOM 1484 C C . ASN A 1 193 ? 29.35140 -36.71271 9.61407 1.000 16.30133 193 ASN A C 1
ATOM 1485 O O . ASN A 1 193 ? 30.05017 -36.19168 8.70723 1.000 17.63879 193 ASN A O 1
ATOM 1490 N N . SER A 1 194 ? 28.56927 -37.78011 9.37098 1.000 14.82868 194 SER A N 1
ATOM 1491 C CA . SER A 1 194 ? 28.41968 -38.25145 7.98781 1.000 14.27929 194 SER A CA 1
ATOM 1492 C C . SER A 1 194 ? 26.99089 -38.18820 7.51105 1.000 16.41725 194 SER A C 1
ATOM 1493 O O . SER A 1 194 ? 26.73412 -38.54284 6.35950 1.000 20.26919 194 SER A O 1
ATOM 1496 N N . VAL A 1 195 ? 26.05448 -37.69153 8.32347 1.000 17.45411 195 VAL A N 1
ATOM 1497 C CA . VAL A 1 195 ? 24.68327 -37.47251 7.85145 1.000 16.78498 195 VAL A CA 1
ATOM 1498 C C . VAL A 1 195 ? 24.27495 -36.01030 7.77153 1.000 16.27941 195 VAL A C 1
ATOM 1499 O O . VAL A 1 195 ? 23.21559 -35.70982 7.19855 1.000 21.11772 195 VAL A O 1
ATOM 1503 N N . ASN A 1 196 ? 25.01096 -35.06874 8.38852 1.000 15.49457 196 ASN A N 1
ATOM 1504 C CA . ASN A 1 196 ? 24.63505 -33.66514 8.37581 1.000 14.65664 196 ASN A CA 1
ATOM 1505 C C . ASN A 1 196 ? 25.81789 -32.87657 7.82979 1.000 15.90248 196 ASN A C 1
ATOM 1506 O O . ASN A 1 196 ? 26.87931 -32.84880 8.46958 1.000 15.49249 196 ASN A O 1
ATOM 1511 N N . GLY A 1 197 ? 25.62588 -32.23949 6.65811 1.000 15.61528 197 GLY A N 1
ATOM 1512 C CA . GLY A 1 197 ? 26.75460 -31.61412 5.97441 1.000 16.83024 197 GLY A CA 1
ATOM 1513 C C . GLY A 1 197 ? 27.33687 -30.43783 6.74034 1.000 16.48058 197 GLY A C 1
ATOM 1514 O O . GLY A 1 197 ? 28.55704 -30.20825 6.71044 1.000 17.09223 197 GLY A O 1
ATOM 1515 N N . VAL A 1 198 ? 26.47727 -29.65915 7.41704 1.000 14.18671 198 VAL A N 1
ATOM 1516 C CA . VAL A 1 198 ? 26.99640 -28.50113 8.17328 1.000 11.51970 198 VAL A CA 1
ATOM 1517 C C . VAL A 1 198 ? 27.84804 -28.98904 9.31751 1.000 14.49606 198 VAL A C 1
ATOM 1518 O O . VAL A 1 198 ? 28.91784 -28.43650 9.56941 1.000 14.46282 198 VAL A O 1
ATOM 1522 N N . LEU A 1 199 ? 27.35269 -29.99165 10.06865 1.000 14.35531 199 LEU A N 1
ATOM 1523 C CA . LEU A 1 199 ? 28.13627 -30.53464 11.18138 1.000 13.64047 199 LEU A CA 1
ATOM 1524 C C . LEU A 1 199 ? 29.42648 -31.17568 10.67983 1.000 12.32401 199 LEU A C 1
ATOM 1525 O O . LEU A 1 199 ? 30.48855 -31.03817 11.32020 1.000 14.30796 199 LEU A O 1
ATOM 1530 N N . SER A 1 200 ? 29.33988 -31.87602 9.54414 1.000 12.81312 200 SER A N 1
ATOM 1531 C CA . SER A 1 200 ? 30.54480 -32.45909 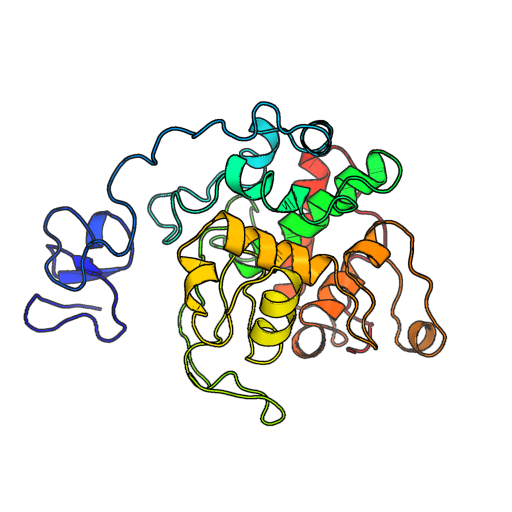8.94079 1.000 12.47375 200 SER A CA 1
ATOM 1532 C C . SER A 1 200 ? 31.61561 -31.38645 8.68225 1.000 12.59110 200 SER A C 1
ATOM 1533 O O . SER A 1 200 ? 32.77755 -31.52684 9.10262 1.000 13.28015 200 SER A O 1
ATOM 1536 N N . PHE A 1 201 ? 31.25105 -30.29097 8.01148 1.000 12.65600 201 PHE A N 1
ATOM 1537 C CA . PHE A 1 201 ? 32.23511 -29.20877 7.78639 1.000 12.29892 201 PHE A CA 1
ATOM 1538 C C . PHE A 1 201 ? 32.67125 -28.58509 9.09314 1.000 12.92924 201 PHE A C 1
ATOM 1539 O O . PHE A 1 201 ? 33.85865 -28.26293 9.26425 1.000 12.34764 201 PHE A O 1
ATOM 1547 N N . LYS A 1 202 ? 31.74652 -28.42523 10.05689 1.000 12.46066 202 LYS A N 1
ATOM 1548 C CA . LYS A 1 202 ? 32.17370 -27.84854 11.35035 1.000 12.14927 202 LYS A CA 1
ATOM 1549 C C . LYS A 1 202 ? 33.26159 -28.70588 11.98763 1.000 11.33696 202 LYS A C 1
ATOM 1550 O O . LYS A 1 202 ? 34.19138 -28.18839 12.64900 1.000 13.18353 202 LYS A O 1
ATOM 1556 N N . SER A 1 203 ? 33.15813 -30.03349 11.86357 1.000 10.68877 203 SER A N 1
ATOM 1557 C CA . SER A 1 203 ? 34.16067 -30.87194 12.54257 1.000 10.41604 203 SER A CA 1
ATOM 1558 C C . SER A 1 203 ? 35.54966 -30.67059 11.96607 1.000 13.57423 203 SER A C 1
ATOM 1559 O O . SER A 1 203 ? 36.55004 -30.68545 12.72022 1.000 13.19295 203 SER A O 1
ATOM 1562 N N . ALA A 1 204 ? 35.60485 -30.46221 10.64398 1.000 12.96342 204 ALA A N 1
ATOM 1563 C CA . ALA A 1 204 ? 36.89232 -30.28988 9.96023 1.000 11.39139 204 ALA A CA 1
ATOM 1564 C C . ALA A 1 204 ? 37.48327 -28.90569 10.29694 1.000 13.65550 204 ALA A C 1
ATOM 1565 O O . ALA A 1 204 ? 38.69545 -28.76093 10.56039 1.000 13.08520 204 ALA A O 1
ATOM 1567 N N . ILE A 1 205 ? 36.64230 -27.86343 10.27924 1.000 11.84467 205 ILE A N 1
ATOM 1568 C CA . ILE A 1 205 ? 37.12709 -26.51780 10.63280 1.000 10.70047 205 ILE A CA 1
ATOM 1569 C C . ILE A 1 205 ? 37.50895 -26.47313 12.11799 1.000 14.19364 205 ILE A C 1
ATOM 1570 O O . ILE A 1 205 ? 38.51096 -25.84944 12.51386 1.000 13.59287 205 ILE A O 1
ATOM 1575 N N . TRP A 1 206 ? 36.73286 -27.14444 12.98538 1.000 12.84157 206 TRP A N 1
ATOM 1576 C CA . TRP A 1 206 ? 37.12738 -27.26587 14.38257 1.000 12.36759 206 TRP A CA 1
ATOM 1577 C C . TRP A 1 206 ? 38.53821 -27.82296 14.51831 1.000 14.46992 206 TRP A C 1
ATOM 1578 O O . TRP A 1 206 ? 39.37495 -27.25934 15.27498 1.000 14.66566 206 TRP A O 1
ATOM 1589 N N . PHE A 1 207 ? 38.81989 -28.94891 13.83895 1.000 13.20399 207 PHE A N 1
ATOM 1590 C CA . PHE A 1 207 ? 40.14289 -29.52434 14.02312 1.000 10.75088 207 PHE A CA 1
ATOM 1591 C C . PHE A 1 207 ? 41.21816 -28.53837 13.57328 1.000 12.85026 207 PHE A C 1
ATOM 1592 O O . PHE A 1 207 ? 42.24814 -28.35619 14.25201 1.000 13.71228 207 PHE A O 1
ATOM 1600 N N . TRP A 1 208 ? 40.96787 -27.87670 12.45194 1.000 14.03993 208 TRP A N 1
ATOM 1601 C CA . TRP A 1 208 ? 41.90900 -26.93261 11.84455 1.000 12.44537 208 TRP A CA 1
ATOM 1602 C C . TRP A 1 208 ? 42.19000 -25.73863 12.74379 1.000 12.69198 208 TRP A C 1
ATOM 1603 O O . TRP A 1 208 ? 43.31721 -25.21808 12.78603 1.000 12.67293 208 TRP A O 1
ATOM 1614 N N . MET A 1 209 ? 41.16768 -25.28889 13.48095 1.000 12.84270 209 MET A N 1
ATOM 1615 C CA . MET A 1 209 ? 41.26954 -24.10755 14.34163 1.000 11.68670 209 MET A CA 1
ATOM 1616 C C . MET A 1 209 ? 41.76015 -24.37687 15.76051 1.000 14.50167 209 MET A C 1
ATOM 1617 O O . MET A 1 209 ? 42.00609 -23.38774 16.48724 1.000 15.87780 209 MET A O 1
ATOM 1622 N N . THR A 1 210 ? 41.83954 -25.64238 16.21136 1.000 14.53145 210 THR A N 1
ATOM 1623 C CA . THR A 1 210 ? 42.00431 -25.88236 17.65659 1.000 12.77575 210 THR A CA 1
ATOM 1624 C C . THR A 1 210 ? 43.42292 -26.36194 18.00613 1.000 12.73323 210 THR A C 1
ATOM 1625 O O . THR A 1 210 ? 43.83236 -27.45203 17.56783 1.000 14.00431 210 THR A O 1
ATOM 1629 N N . PRO A 1 211 ? 44.18840 -25.58385 18.77331 1.000 13.39720 211 PRO A N 1
ATOM 1630 C CA . PRO A 1 211 ? 45.46610 -26.08635 19.30618 1.000 15.73500 211 PRO A CA 1
ATOM 1631 C C . PRO A 1 211 ? 45.22530 -27.24849 20.24085 1.000 17.33763 211 PRO A C 1
ATOM 1632 O O . PRO A 1 211 ? 44.23194 -27.26086 20.97257 1.000 14.58938 211 PRO A O 1
ATOM 1636 N N . GLN A 1 212 ? 46.12293 -28.22513 20.21624 1.000 13.15431 212 GLN A N 1
ATOM 1637 C CA . GLN A 1 212 ? 46.06656 -29.34540 21.17957 1.000 13.85457 212 GLN A CA 1
ATOM 1638 C C . GLN A 1 212 ? 47.51097 -29.58959 21.58896 1.000 16.59335 212 GLN A C 1
ATOM 1639 O O . GLN A 1 212 ? 48.23463 -30.35317 20.92161 1.000 15.81468 212 GLN A O 1
ATOM 1645 N N . SER A 1 213 ? 47.91181 -28.96201 22.69183 1.000 15.44668 213 SER A N 1
ATOM 1646 C CA . SER A 1 213 ? 49.31521 -28.93875 23.09688 1.000 17.27508 213 SER A CA 1
ATOM 1647 C C . SER A 1 213 ? 49.90039 -30.36076 23.09204 1.000 15.54266 213 SER A C 1
ATOM 1648 O O . SER A 1 213 ? 49.28706 -31.30617 23.63893 1.000 17.14719 213 SER A O 1
ATOM 1651 N N . PRO A 1 214 ? 51.07541 -30.57342 22.46855 1.000 15.95539 214 PRO A N 1
ATOM 1652 C CA . PRO A 1 214 ? 52.03052 -29.56106 22.01629 1.000 15.16617 214 PRO A CA 1
ATOM 1653 C C . PRO A 1 214 ? 51.78426 -28.99671 20.60899 1.000 14.93868 214 PRO A C 1
ATOM 1654 O O . PRO A 1 214 ? 52.55030 -28.10506 20.17011 1.000 18.35917 214 PRO A O 1
ATOM 1658 N N . LYS A 1 215 ? 50.78873 -29.49617 19.93646 1.000 17.46257 215 LYS A N 1
ATOM 1659 C CA . LYS A 1 215 ? 50.52317 -29.01653 18.56591 1.000 16.75366 215 LYS A CA 1
ATOM 1660 C C . LYS A 1 215 ? 49.87732 -27.64060 18.58809 1.000 18.93327 215 LYS A C 1
ATOM 1661 O O . LYS A 1 215 ? 48.84739 -27.44191 19.27845 1.000 17.57953 215 LYS A O 1
ATOM 1667 N N . PRO A 1 216 ? 50.38004 -26.68489 17.79725 1.000 13.58549 216 PRO A N 1
ATOM 1668 C CA . PRO A 1 216 ? 49.62169 -25.46098 17.55011 1.000 13.96698 216 PRO A CA 1
ATOM 1669 C C . PRO A 1 216 ? 48.45887 -25.79021 16.60118 1.000 13.96313 216 PRO A C 1
ATOM 1670 O O . PRO A 1 216 ? 48.33530 -26.91237 16.12272 1.000 15.80551 216 PRO A O 1
ATOM 1674 N N . SER A 1 217 ? 47.57904 -24.82806 16.40195 1.000 13.27857 217 SER A N 1
ATOM 1675 C CA . SER A 1 217 ? 46.53328 -25.00905 15.39217 1.000 12.45960 217 SER A CA 1
ATOM 1676 C C . SER A 1 217 ? 47.10704 -24.86548 13.97547 1.000 15.21264 217 SER A C 1
ATOM 1677 O O . SER A 1 217 ? 47.94724 -24.01560 13.70728 1.000 12.71469 217 SER A O 1
ATOM 1680 N N . CYS A 1 218 ? 46.52040 -25.61461 13.03267 1.000 13.31153 218 CYS A N 1
ATOM 1681 C CA . CYS A 1 218 ? 46.88622 -25.39513 11.62560 1.000 12.97798 218 CYS A CA 1
ATOM 1682 C C . CYS A 1 218 ? 46.62819 -23.96199 11.21863 1.000 14.29759 218 CYS A C 1
ATOM 1683 O O . CYS A 1 218 ? 47.39975 -23.38970 10.44203 1.000 13.67080 218 CYS A O 1
ATOM 1686 N N . HIS A 1 219 ? 45.50955 -23.38117 11.70793 1.000 12.49158 219 HIS A N 1
ATOM 1687 C CA . HIS A 1 219 ? 45.18888 -21.97156 11.47075 1.000 12.04371 219 HIS A CA 1
ATOM 1688 C C . HIS A 1 219 ? 46.34042 -21.04754 11.83292 1.000 16.05823 219 HIS A C 1
ATOM 1689 O O . HIS A 1 219 ? 46.78568 -20.24768 10.99714 1.000 14.74919 219 HIS A O 1
ATOM 1696 N N . ASP A 1 220 ? 46.84655 -21.14792 13.06281 1.000 14.32617 220 ASP A N 1
ATOM 1697 C CA . ASP A 1 220 ? 47.88216 -20.18304 13.47815 1.000 14.53814 220 ASP A CA 1
ATOM 1698 C C . ASP A 1 220 ? 49.16603 -20.40153 12.67443 1.000 14.54900 220 ASP A C 1
ATOM 1699 O O . ASP A 1 220 ? 49.86599 -19.43541 12.33312 1.000 14.17902 220 ASP A O 1
ATOM 1704 N N . VAL A 1 221 ? 49.45736 -21.64467 12.31802 1.000 15.10896 221 VAL A N 1
ATOM 1705 C CA . VAL A 1 221 ? 50.64289 -21.85350 11.48285 1.000 12.74621 221 VAL A CA 1
ATOM 1706 C C . VAL A 1 221 ? 50.48594 -21.12940 10.13491 1.000 14.61395 221 VAL A C 1
ATOM 1707 O O . VAL A 1 221 ? 51.39399 -20.40468 9.66312 1.000 15.67429 221 VAL A O 1
ATOM 1711 N N . MET A 1 222 ? 49.35981 -21.37613 9.44367 1.000 12.56914 222 MET A N 1
ATOM 1712 C CA . MET A 1 222 ? 49.25601 -20.82229 8.09978 1.000 12.86870 222 MET A CA 1
ATOM 1713 C C . MET A 1 222 ? 49.03288 -19.31985 8.05608 1.000 17.00579 222 MET A C 1
ATOM 1714 O O . MET A 1 222 ? 49.28203 -18.72461 6.99839 1.000 18.28210 222 MET A O 1
ATOM 1719 N N . THR A 1 223 ? 48.50693 -18.68437 9.13289 1.000 14.71298 223 THR A N 1
ATOM 1720 C CA . THR A 1 223 ? 48.29871 -17.22752 9.09928 1.000 13.54054 223 THR A CA 1
ATOM 1721 C C . THR A 1 223 ? 49.43633 -16.44512 9.78066 1.000 17.25417 223 THR A C 1
ATOM 1722 O O . THR A 1 223 ? 49.25761 -15.24596 10.08234 1.000 16.66208 223 THR A O 1
ATOM 1726 N N . ASN A 1 224 ? 50.61533 -17.07453 9.93682 1.000 16.82474 224 ASN A N 1
ATOM 1727 C CA . ASN A 1 224 ? 51.80803 -16.37884 10.46243 1.000 17.90546 224 ASN A CA 1
ATOM 1728 C C . ASN A 1 224 ? 51.56869 -15.88460 11.88333 1.000 25.01693 224 ASN A C 1
ATOM 1729 O O . ASN A 1 224 ? 51.98897 -14.78064 12.27431 1.000 22.75432 224 ASN A O 1
ATOM 1734 N N . GLU A 1 225 ? 50.91962 -16.73665 12.68528 1.000 17.36118 225 GLU A N 1
ATOM 1735 C CA . GLU A 1 225 ? 50.70335 -16.48439 14.10682 1.000 17.11923 225 GLU A CA 1
ATOM 1736 C C . GLU A 1 225 ? 51.35171 -17.54213 14.98779 1.000 19.31839 225 GLU A C 1
ATOM 1737 O O . GLU A 1 225 ? 50.94355 -17.70767 16.13676 1.000 25.86076 225 GLU A O 1
ATOM 1743 N N . TRP A 1 226 ? 52.31889 -18.27392 14.46454 1.000 18.70165 226 TRP A N 1
ATOM 1744 C CA . TRP A 1 226 ? 53.08407 -19.24921 15.24137 1.000 20.59707 226 TRP A CA 1
ATOM 1745 C C . TRP A 1 226 ? 54.56856 -18.97896 15.05623 1.000 23.49202 226 TRP A C 1
ATOM 1746 O O . TRP A 1 226 ? 54.97577 -18.51013 14.00140 1.000 29.95466 226 TRP A O 1
ATOM 1757 N N . ALA A 1 227 ? 55.37082 -19.26802 16.09666 1.000 26.02228 227 ALA A N 1
ATOM 1758 C CA . ALA A 1 227 ? 56.83581 -19.07917 16.02994 1.000 30.66205 227 ALA A CA 1
ATOM 1759 C C . ALA A 1 227 ? 57.44629 -20.28034 16.74992 1.000 23.20287 227 ALA A C 1
ATOM 1760 O O . ALA A 1 227 ? 56.92638 -20.68584 17.79576 1.000 28.16236 227 ALA A O 1
ATOM 1762 N N . PRO A 1 228 ? 58.47371 -20.90008 16.16720 1.000 27.67121 228 PRO A N 1
ATOM 1763 C CA . PRO A 1 228 ? 59.01329 -22.16915 16.71917 1.000 24.82421 228 PRO A CA 1
ATOM 1764 C C . PRO A 1 228 ? 59.55846 -22.02122 18.13067 1.000 46.32821 228 PRO A C 1
ATOM 1765 O O . PRO A 1 228 ? 60.51128 -21.27673 18.35732 1.000 45.71127 228 PRO A O 1
ATOM 1769 N N . GLY A 1 229 ? 58.97272 -22.78139 19.06791 1.000 38.96899 229 GLY A N 1
ATOM 1770 C CA . GLY A 1 229 ? 59.32714 -22.70625 20.47578 1.000 51.83104 229 GLY A CA 1
ATOM 1771 C C . GLY A 1 229 ? 60.35164 -23.74310 20.86768 1.000 52.97647 229 GLY A C 1
ATOM 1772 O O . GLY A 1 229 ? 60.00366 -24.76597 21.47532 1.000 62.90380 229 GLY A O 1
ATOM 1773 N N . GLY A 1 230 ? 61.59526 -23.52406 20.45211 1.000 48.15802 230 GLY A N 1
ATOM 1774 C CA . GLY A 1 230 ? 62.75609 -24.08115 21.14788 1.000 54.63249 230 GLY A CA 1
ATOM 1775 C C . GLY A 1 230 ? 63.07000 -25.54475 20.89227 1.000 33.73560 230 GLY A C 1
ATOM 1776 O O . GLY A 1 230 ? 63.98899 -25.87771 20.13091 1.000 33.23663 230 GLY A O 1
ATOM 1777 N N . ALA A 1 231 ? 62.31974 -26.43745 21.53799 1.000 36.42896 231 ALA A N 1
ATOM 1778 C CA . ALA A 1 231 ? 62.29679 -27.80653 21.05469 1.000 46.16252 231 ALA A CA 1
ATOM 1779 C C . ALA A 1 231 ? 61.98192 -27.84097 19.54719 1.000 43.00474 231 ALA A C 1
ATOM 1780 O O . ALA A 1 231 ? 62.51402 -28.70032 18.81999 1.000 34.98788 231 ALA A O 1
ATOM 1782 N N . ASP A 1 232 ? 61.18245 -26.86755 19.05004 1.000 39.63221 232 ASP A N 1
ATOM 1783 C CA . ASP A 1 232 ? 60.71485 -26.90329 17.65740 1.000 28.23539 232 ASP A CA 1
ATOM 1784 C C . ASP A 1 232 ? 61.85229 -26.72639 16.68204 1.000 27.09893 232 ASP A C 1
ATOM 1785 O O . ASP A 1 232 ? 61.92122 -27.43252 15.67128 1.000 23.99827 232 ASP A O 1
ATOM 1790 N N . GLY A 1 233 ? 62.77122 -25.78817 16.93923 1.000 30.91750 233 GLY A N 1
ATOM 1791 C CA . GLY A 1 233 ? 63.83762 -25.58538 15.97122 1.000 28.19400 233 GLY A CA 1
ATOM 1792 C C . GLY A 1 233 ? 64.68458 -26.83780 15.81006 1.000 28.37504 233 GLY A C 1
ATOM 1793 O O . GLY A 1 233 ? 65.00731 -27.25646 14.69481 1.000 36.16519 233 GLY A O 1
ATOM 1794 N N . ASN A 1 234 ? 64.95370 -27.50485 16.89709 1.000 32.61707 234 ASN A N 1
ATOM 1795 C CA . ASN A 1 234 ? 65.83321 -28.63742 16.70482 1.000 41.49838 234 ASN A CA 1
ATOM 1796 C C . ASN A 1 234 ? 65.06490 -29.92224 16.39297 1.000 28.37675 234 ASN A C 1
ATOM 1797 O O . ASN A 1 234 ? 65.67814 -30.89515 15.92212 1.000 24.67020 234 ASN A O 1
ATOM 1802 N N . ALA A 1 235 ? 63.71878 -29.90598 16.51449 1.000 25.42604 235 ALA A N 1
ATOM 1803 C CA . ALA A 1 235 ? 62.88732 -30.90914 15.85071 1.000 18.96847 235 ALA A CA 1
ATOM 1804 C C . ALA A 1 235 ? 62.66485 -30.59153 14.36602 1.000 20.36878 235 ALA A C 1
ATOM 1805 O O . ALA A 1 235 ? 62.04544 -31.39519 13.67865 1.000 20.71132 235 ALA A O 1
ATOM 1807 N N . GLY A 1 236 ? 63.21346 -29.50189 13.84989 1.000 21.68460 236 GLY A N 1
ATOM 1808 C CA . GLY A 1 236 ? 63.04463 -29.30674 12.43403 1.000 24.61888 236 GLY A CA 1
ATOM 1809 C C . GLY A 1 236 ? 61.69193 -28.74792 12.04327 1.000 26.58281 236 GLY A C 1
ATOM 1810 O O . GLY A 1 236 ? 61.36203 -28.75047 10.84778 1.000 23.00250 236 GLY A O 1
ATOM 1811 N N . ARG A 1 237 ? 60.89950 -28.25161 13.01447 1.000 19.14590 237 ARG A N 1
ATOM 1812 C CA A ARG A 1 237 ? 59.53994 -27.77611 12.71731 0.626 19.34430 237 ARG A CA 1
ATOM 1813 C CA B ARG A 1 237 ? 59.53186 -27.76762 12.74476 0.374 19.34840 237 ARG A CA 1
ATOM 1814 C C . ARG A 1 237 ? 59.56439 -26.29661 12.35669 1.000 21.08845 237 ARG A C 1
ATOM 1815 O O . ARG A 1 237 ? 59.72191 -25.41823 13.21794 1.000 24.02508 237 ARG A O 1
ATOM 1830 N N . ASP A 1 238 ? 59.41503 -26.00761 11.07179 1.000 17.95431 238 ASP A N 1
ATOM 1831 C CA . ASP A 1 238 ? 59.48161 -24.69167 10.50179 1.000 14.26571 238 ASP A CA 1
ATOM 1832 C C . ASP A 1 238 ? 58.05227 -24.30356 10.03314 1.000 15.82257 238 ASP A C 1
ATOM 1833 O O . ASP A 1 238 ? 57.26964 -25.19465 9.67758 1.000 16.60078 238 ASP A O 1
ATOM 1838 N N . PRO A 1 239 ? 57.69469 -23.01892 10.03703 1.000 19.53800 239 PRO A N 1
ATOM 1839 C CA . PRO A 1 239 ? 56.30424 -22.64068 9.67947 1.000 20.95094 239 PRO A CA 1
ATOM 1840 C C . PRO A 1 239 ? 56.01907 -22.88730 8.19345 1.000 15.59820 239 PRO A C 1
ATOM 1841 O O . PRO A 1 239 ? 56.73653 -22.40441 7.30784 1.000 18.37618 239 PRO A O 1
ATOM 1845 N N . GLY A 1 240 ? 54.91001 -23.55465 7.92131 1.000 15.08459 240 GLY A N 1
ATOM 1846 C CA . GLY A 1 240 ? 54.47570 -23.69322 6.53931 1.000 16.04764 240 GLY A CA 1
ATOM 1847 C C . GLY A 1 240 ? 53.49294 -24.84775 6.41959 1.000 14.70548 240 GLY A C 1
ATOM 1848 O O . GLY A 1 240 ? 53.09325 -25.47069 7.39955 1.000 14.39810 240 GLY A O 1
ATOM 1849 N N . PHE A 1 241 ? 53.19718 -25.22698 5.17399 1.000 11.55108 241 PHE A N 1
ATOM 1850 C CA . PHE A 1 241 ? 52.23728 -26.28793 4.95419 1.000 12.78070 241 PHE A CA 1
ATOM 1851 C C . PHE A 1 241 ? 52.67582 -27.61735 5.55763 1.000 13.30370 241 PHE A C 1
ATOM 1852 O O . PHE A 1 241 ? 51.83299 -28.38628 6.05472 1.000 12.82618 241 PHE A O 1
ATOM 1860 N N . GLY A 1 242 ? 53.99830 -27.93331 5.50699 1.000 14.03160 242 GLY A N 1
ATOM 1861 C CA . GLY A 1 242 ? 54.47385 -29.20769 6.05194 1.000 13.72059 242 GLY A CA 1
ATOM 1862 C C . GLY A 1 242 ? 54.11316 -29.41016 7.51512 1.000 13.79699 242 GLY A C 1
ATOM 1863 O O . GLY A 1 242 ? 53.80822 -30.54152 7.94653 1.000 13.19244 242 GLY A O 1
ATOM 1864 N N . LEU A 1 243 ? 54.15289 -28.32605 8.29145 1.000 12.56576 243 LEU A N 1
ATOM 1865 C CA . LEU A 1 243 ? 53.83377 -28.43925 9.71515 1.000 13.53639 243 LEU A CA 1
ATOM 1866 C C . LEU A 1 243 ? 52.35761 -28.75316 9.91674 1.000 15.26592 243 LEU A C 1
ATOM 1867 O O . LEU A 1 243 ? 52.00574 -29.44902 10.88172 1.000 14.67992 243 LEU A O 1
ATOM 1872 N N . THR A 1 244 ? 51.48047 -28.31148 8.99835 1.000 12.68681 244 THR A N 1
ATOM 1873 C CA . THR A 1 244 ? 50.08368 -28.75773 9.14051 1.000 13.17015 244 THR A CA 1
ATOM 1874 C C . THR A 1 244 ? 49.92205 -30.26149 8.84959 1.000 14.04328 244 THR A C 1
ATOM 1875 O O . THR A 1 244 ? 49.13914 -30.94509 9.50480 1.000 12.02575 244 THR A O 1
ATOM 1879 N N . THR A 1 245 ? 50.72643 -30.84676 7.93131 1.000 13.43693 245 THR A N 1
ATOM 1880 C CA . THR A 1 245 ? 50.69976 -32.28940 7.78792 1.000 13.46190 245 THR A CA 1
ATOM 1881 C C . THR A 1 245 ? 51.15744 -32.96659 9.08313 1.000 13.46577 245 THR A C 1
ATOM 1882 O O . THR A 1 245 ? 50.58385 -33.98946 9.48387 1.000 13.43109 245 THR A O 1
ATOM 1886 N N . ASN A 1 246 ? 52.19908 -32.39597 9.72623 1.000 14.80780 246 ASN A N 1
ATOM 1887 C CA . ASN A 1 246 ? 52.69356 -32.98110 10.98715 1.000 15.18918 246 ASN A CA 1
ATOM 1888 C C . ASN A 1 246 ? 51.58813 -32.94201 12.06473 1.000 13.82529 246 ASN A C 1
ATOM 1889 O O . ASN A 1 246 ? 51.31734 -33.94609 12.74879 1.000 14.89635 246 ASN A O 1
ATOM 1894 N N . ILE A 1 247 ? 50.87274 -31.82636 12.14226 1.000 14.10408 247 ILE A N 1
ATOM 1895 C CA . ILE A 1 247 ? 49.76667 -31.69046 13.12492 1.000 12.63091 247 ILE A CA 1
ATOM 1896 C C . ILE A 1 247 ? 48.65742 -32.71408 12.85484 1.000 16.90323 247 ILE A C 1
ATOM 1897 O O . ILE A 1 247 ? 48.10269 -33.34239 13.78747 1.000 16.04549 247 ILE A O 1
ATOM 1902 N N . ILE A 1 248 ? 48.35125 -32.95859 11.57811 1.000 13.24095 248 ILE A N 1
ATOM 1903 C CA . ILE A 1 248 ? 47.23917 -33.83014 11.22269 1.000 14.16609 248 ILE A CA 1
ATOM 1904 C C . ILE A 1 248 ? 47.60049 -35.30964 11.38021 1.000 17.76044 248 ILE A C 1
ATOM 1905 O O . ILE A 1 248 ? 46.83651 -36.09023 11.95298 1.000 17.77074 248 ILE A O 1
ATOM 1910 N N . ASN A 1 249 ? 48.78995 -35.72887 10.89316 1.000 16.57725 249 ASN A N 1
ATOM 1911 C CA . ASN A 1 249 ? 49.12624 -37.15254 10.89890 1.000 16.69821 249 ASN A CA 1
ATOM 1912 C C . ASN A 1 249 ? 50.63580 -37.39206 10.95479 1.000 16.24284 249 ASN A C 1
ATOM 1913 O O . ASN A 1 249 ? 51.12351 -38.36287 10.35112 1.000 16.44369 249 ASN A O 1
ATOM 1918 N N . GLY A 1 250 ? 51.38293 -36.52188 11.64262 1.000 14.87754 250 GLY A N 1
ATOM 1919 C CA . GLY A 1 250 ? 52.84302 -36.59532 11.59244 1.000 17.10878 250 GLY A CA 1
ATOM 1920 C C . GLY A 1 250 ? 53.42904 -37.86900 12.20344 1.000 21.21555 250 GLY A C 1
ATOM 1921 O O . GLY A 1 250 ? 54.44231 -38.36617 11.72882 1.000 16.87159 250 GLY A O 1
ATOM 1922 N N . GLY A 1 251 ? 52.75475 -38.46015 13.18216 1.000 20.95532 251 GL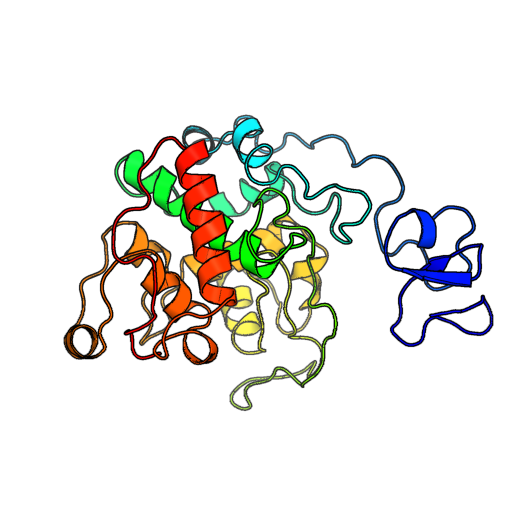Y A N 1
ATOM 1923 C CA . GLY A 1 251 ? 53.28982 -39.69620 13.75140 1.000 19.84966 251 GLY A CA 1
ATOM 1924 C C . GLY A 1 251 ? 53.48690 -40.81297 12.73465 1.000 21.32379 251 GLY A C 1
ATOM 1925 O O . GLY A 1 251 ? 54.36172 -41.66019 12.90170 1.000 24.99944 251 GLY A O 1
ATOM 1926 N N . LEU A 1 252 ? 52.66234 -40.85665 11.69793 1.000 16.92791 252 LEU A N 1
ATOM 1927 C CA . LEU A 1 252 ? 52.79391 -41.84125 10.62520 1.000 19.34028 252 LEU A CA 1
ATOM 1928 C C . LEU A 1 252 ? 53.47931 -41.32199 9.35672 1.000 21.88755 252 LEU A C 1
ATOM 1929 O O . LEU A 1 252 ? 53.96467 -42.14267 8.55786 1.000 19.69508 252 LEU A O 1
ATOM 1934 N N . GLU A 1 253 ? 53.49887 -39.99986 9.11775 1.000 18.79458 253 GLU A N 1
ATOM 1935 C CA . GLU A 1 253 ? 53.90854 -39.47757 7.81187 1.000 17.18949 253 GLU A CA 1
ATOM 1936 C C . GLU A 1 253 ? 55.20365 -38.68277 7.79207 1.000 16.55632 253 GLU A C 1
ATOM 1937 O O . GLU A 1 253 ? 55.77381 -38.51270 6.69857 1.000 19.61467 253 GLU A O 1
ATOM 1943 N N . CYS A 1 254 ? 55.69500 -38.17285 8.93882 1.000 15.17064 254 CYS A N 1
ATOM 1944 C CA . CYS A 1 254 ? 56.73300 -37.15470 8.97246 1.000 16.31382 254 CYS A CA 1
ATOM 1945 C C . CYS A 1 254 ? 58.04359 -37.71757 9.52779 1.000 18.41811 254 CYS A C 1
ATOM 1946 O O . CYS A 1 254 ? 58.04306 -38.64762 10.35184 1.000 22.83486 254 CYS A O 1
ATOM 1949 N N . GLY A 1 255 ? 59.14510 -37.15102 9.02695 1.000 19.07749 255 GLY A N 1
ATOM 1950 C CA . GLY A 1 255 ? 60.45550 -37.30884 9.61446 1.000 21.19566 255 GLY A CA 1
ATOM 1951 C C . GLY A 1 255 ? 61.28868 -38.41575 8.99265 1.000 26.86374 255 GLY A C 1
ATOM 1952 O O . GLY A 1 255 ? 62.36924 -38.73057 9.53771 1.000 22.86487 255 GLY A O 1
ATOM 1953 N N . PHE A 1 256 ? 60.80887 -39.05200 7.89627 1.000 17.26290 256 PHE A N 1
ATOM 1954 C CA . PHE A 1 256 ? 61.55741 -40.18665 7.35098 1.000 19.37037 256 PHE A CA 1
ATOM 1955 C C . PHE A 1 256 ? 61.71251 -40.08709 5.83837 1.000 20.69402 256 PHE A C 1
ATOM 1956 O O . PHE A 1 256 ? 61.87770 -41.11292 5.15559 1.000 23.77597 256 PHE A O 1
ATOM 1964 N N . GLY A 1 257 ? 61.70571 -38.87986 5.30492 1.000 19.49111 257 GLY A N 1
ATOM 1965 C CA . GLY A 1 257 ? 61.94918 -38.73472 3.86239 1.000 17.29350 257 GLY A CA 1
ATOM 1966 C C . GLY A 1 257 ? 60.66479 -38.81566 3.05488 1.000 20.34208 257 GLY A C 1
ATOM 1967 O O . GLY A 1 257 ? 59.54089 -38.91450 3.58040 1.000 18.35746 257 GLY A O 1
ATOM 1968 N N . THR A 1 258 ? 60.85274 -38.81476 1.74357 1.000 16.71326 258 THR A N 1
ATOM 1969 C CA . THR A 1 258 ? 59.72922 -38.76727 0.80171 1.000 16.19168 258 THR A CA 1
ATOM 1970 C C . THR A 1 258 ? 58.67004 -39.80878 1.12209 1.000 17.99736 258 THR A C 1
ATOM 1971 O O . THR A 1 258 ? 58.98394 -40.99361 1.33952 1.000 18.26223 258 THR A O 1
ATOM 1975 N N . ASP A 1 259 ? 57.37625 -39.38244 1.12415 1.000 16.82687 259 ASP A N 1
ATOM 1976 C CA . ASP A 1 259 ? 56.29824 -40.29079 1.45377 1.000 16.99461 259 ASP A CA 1
ATOM 1977 C C . ASP A 1 259 ? 55.11305 -39.97190 0.55238 1.000 17.35715 259 ASP A C 1
ATOM 1978 O O . ASP A 1 259 ? 54.82180 -38.78377 0.33615 1.000 17.08429 259 ASP A O 1
ATOM 1983 N N . SER A 1 260 ? 54.45895 -41.01189 0.02523 1.000 14.67453 260 SER A N 1
ATOM 1984 C CA . SER A 1 260 ? 53.42313 -40.78282 -1.00243 1.000 14.24775 260 SER A CA 1
ATOM 1985 C C . SER A 1 260 ? 52.21478 -40.03059 -0.45102 1.000 16.88688 260 SER A C 1
ATOM 1986 O O . SER A 1 260 ? 51.60252 -39.22970 -1.18751 1.000 14.92676 260 SER A O 1
ATOM 1989 N N . ARG A 1 261 ? 51.86195 -40.25522 0.82169 1.000 16.53344 261 ARG A N 1
ATOM 1990 C CA . ARG A 1 261 ? 50.75784 -39.48286 1.40433 1.000 18.17748 261 ARG A CA 1
ATOM 1991 C C . ARG A 1 261 ? 51.11282 -37.99621 1.45973 1.000 15.64793 261 ARG A C 1
ATOM 1992 O O . ARG A 1 261 ? 50.26192 -37.12518 1.16226 1.000 14.02687 261 ARG A O 1
ATOM 2000 N N . VAL A 1 262 ? 52.32548 -37.68532 1.93934 1.000 14.05020 262 VAL A N 1
ATOM 2001 C CA . VAL A 1 262 ? 52.73890 -36.28890 2.06427 1.000 14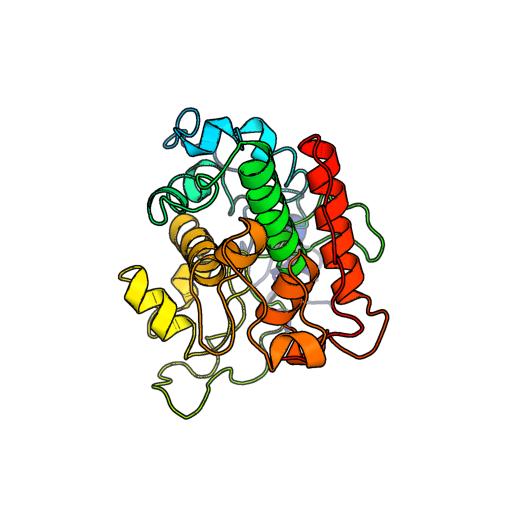.91399 262 VAL A CA 1
ATOM 2002 C C . VAL A 1 262 ? 52.76213 -35.65939 0.66509 1.000 12.75089 262 VAL A C 1
ATOM 2003 O O . VAL A 1 262 ? 52.39199 -34.49347 0.46087 1.000 14.02296 262 VAL A O 1
ATOM 2007 N N . GLN A 1 263 ? 53.26927 -36.40981 -0.32111 1.000 13.21260 263 GLN A N 1
ATOM 2008 C CA . GLN A 1 263 ? 53.32824 -35.82981 -1.64949 1.000 12.85606 263 GLN A CA 1
ATOM 2009 C C . GLN A 1 263 ? 51.93621 -35.52827 -2.19833 1.000 14.11609 263 GLN A C 1
ATOM 2010 O O . GLN A 1 263 ? 51.76755 -34.54307 -2.93779 1.000 14.91807 263 GLN A O 1
ATOM 2016 N N . ASP A 1 264 ? 50.95534 -36.34623 -1.83219 1.000 13.55760 264 ASP A N 1
ATOM 2017 C CA . ASP A 1 264 ? 49.59718 -36.12423 -2.29658 1.000 12.22221 264 ASP A CA 1
ATOM 2018 C C . ASP A 1 264 ? 49.02482 -34.86676 -1.64660 1.000 14.63449 264 ASP A C 1
ATOM 2019 O O . ASP A 1 264 ? 48.35737 -34.07183 -2.31438 1.000 13.38258 264 ASP A O 1
ATOM 2024 N N . ARG A 1 265 ? 49.30177 -34.65321 -0.34317 1.000 11.92653 265 ARG A N 1
ATOM 2025 C CA . ARG A 1 265 ? 48.83751 -33.42538 0.31651 1.000 10.87872 265 ARG A CA 1
ATOM 2026 C C . ARG A 1 265 ? 49.43967 -32.18777 -0.35790 1.000 12.09271 265 ARG A C 1
ATOM 2027 O O . ARG A 1 265 ? 48.74334 -31.19556 -0.64399 1.000 12.31754 265 ARG A O 1
ATOM 2035 N N . ILE A 1 266 ? 50.75659 -32.24825 -0.62039 1.000 12.72088 266 ILE A N 1
ATOM 2036 C CA . ILE A 1 266 ? 51.42924 -31.14153 -1.30167 1.000 11.87654 266 ILE A CA 1
ATOM 2037 C C . ILE A 1 266 ? 50.87213 -30.93138 -2.72062 1.000 12.27747 266 ILE A C 1
ATOM 2038 O O . ILE A 1 266 ? 50.72774 -29.77801 -3.17841 1.000 13.66567 266 ILE A O 1
ATOM 2043 N N . GLY A 1 267 ? 50.57993 -32.02935 -3.43037 1.000 12.86515 267 GLY A N 1
ATOM 2044 C CA . GLY A 1 267 ? 50.01308 -31.93305 -4.77769 1.000 12.51604 267 GLY A CA 1
ATOM 2045 C C . GLY A 1 267 ? 48.67571 -31.21155 -4.81352 1.000 12.97052 267 GLY A C 1
ATOM 2046 O O . GLY A 1 267 ? 48.47257 -30.28793 -5.60140 1.000 13.59042 267 GLY A O 1
ATOM 2047 N N . TYR A 1 268 ? 47.76630 -31.56838 -3.89851 1.000 10.73418 268 TYR A N 1
ATOM 2048 C CA . TYR A 1 268 ? 46.53176 -30.78809 -3.80764 1.000 12.10903 268 TYR A CA 1
ATOM 2049 C C . TYR A 1 268 ? 46.80765 -29.32784 -3.46882 1.000 13.50360 268 TYR A C 1
ATOM 2050 O O . TYR A 1 268 ? 46.14513 -28.41580 -4.00470 1.000 12.56194 268 TYR A O 1
ATOM 2059 N N . PHE A 1 269 ? 47.75562 -29.07812 -2.54658 1.000 10.93905 269 PHE A N 1
ATOM 2060 C CA . PHE A 1 269 ? 48.01553 -27.69871 -2.13862 1.000 9.76207 269 PHE A CA 1
ATOM 2061 C C . PHE A 1 269 ? 48.55172 -26.86767 -3.30169 1.000 12.64457 269 PHE A C 1
ATOM 2062 O O . PHE A 1 269 ? 48.08878 -25.74434 -3.53790 1.000 13.93296 269 PHE A O 1
ATOM 2070 N N . LYS A 1 270 ? 49.50676 -27.39818 -4.05453 1.000 10.56910 270 LYS A N 1
ATOM 2071 C CA . LYS A 1 270 ? 50.01675 -26.60133 -5.18656 1.000 10.32122 270 LYS A CA 1
ATOM 2072 C C . LYS A 1 270 ? 48.92789 -26.35559 -6.23005 1.000 11.73859 270 LYS A C 1
ATOM 2073 O O . LYS A 1 270 ? 48.82297 -25.25642 -6.78727 1.000 13.34536 270 LYS A O 1
ATOM 2079 N N . HIS A 1 271 ? 48.12869 -27.37282 -6.53273 1.000 12.30124 271 HIS A N 1
ATOM 2080 C CA . HIS A 1 271 ? 47.02708 -27.17939 -7.46899 1.000 11.98921 271 HIS A CA 1
ATOM 2081 C C . HIS A 1 271 ? 46.08094 -26.07712 -6.98359 1.000 15.52897 271 HIS A C 1
ATOM 2082 O O . HIS A 1 271 ? 45.69038 -25.18294 -7.76915 1.000 13.93481 271 HIS A O 1
ATOM 2089 N N . PHE A 1 272 ? 45.66456 -26.13361 -5.69815 1.000 12.58430 272 PHE A N 1
ATOM 2090 C CA . PHE A 1 272 ? 44.73223 -25.10526 -5.25065 1.000 11.78093 272 PHE A CA 1
ATOM 2091 C C . PHE A 1 272 ? 45.37783 -23.72291 -5.19755 1.000 13.03135 272 PHE A C 1
ATOM 2092 O O . PHE A 1 272 ? 44.71061 -22.68764 -5.45879 1.000 13.38655 272 PHE A O 1
ATOM 2100 N N . CYS A 1 273 ? 46.68570 -23.67171 -4.86695 1.000 12.41816 273 CYS A N 1
ATOM 2101 C CA . CYS A 1 273 ? 47.36883 -22.36511 -4.90019 1.000 13.76965 273 CYS A CA 1
ATOM 2102 C C . CYS A 1 273 ? 47.37233 -21.78614 -6.31975 1.000 12.80887 273 CYS A C 1
ATOM 2103 O O . CYS A 1 273 ? 47.11093 -20.59605 -6.49584 1.000 13.59423 273 CYS A O 1
ATOM 2106 N N . SER A 1 274 ? 47.58893 -22.63132 -7.34822 1.000 13.50185 274 SER A N 1
ATOM 2107 C CA . SER A 1 274 ? 47.53224 -22.12609 -8.72804 1.000 13.23908 274 SER A CA 1
ATOM 2108 C C . SER A 1 274 ? 46.13446 -21.57159 -9.04787 1.000 15.90861 274 SER A C 1
ATOM 2109 O O . SER A 1 274 ? 46.01021 -20.47594 -9.65137 1.000 13.98184 274 SER A O 1
ATOM 2112 N N . ASN A 1 275 ? 45.05874 -22.27848 -8.60770 1.000 13.88445 275 ASN A N 1
ATOM 2113 C CA . ASN A 1 275 ? 43.69847 -21.79976 -8.88527 1.000 13.29545 275 ASN A CA 1
ATOM 2114 C C . ASN A 1 275 ? 43.46703 -20.43486 -8.20910 1.000 16.14361 275 ASN A C 1
ATOM 2115 O O . ASN A 1 275 ? 42.78688 -19.55685 -8.75369 1.000 15.11066 275 ASN A O 1
ATOM 2120 N N . PHE A 1 276 ? 43.97215 -20.27176 -6.96960 1.000 13.65197 276 PHE A N 1
ATOM 2121 C CA . PHE A 1 276 ? 43.82108 -19.00769 -6.20202 1.000 12.76637 276 PHE A CA 1
ATOM 2122 C C . PHE A 1 276 ? 44.76799 -17.88799 -6.65143 1.000 14.05411 276 PHE A C 1
ATOM 2123 O O . PHE A 1 276 ? 44.57981 -16.72149 -6.22842 1.000 14.92129 276 PHE A O 1
ATOM 2131 N N . GLY A 1 277 ? 45.76093 -18.21836 -7.47388 1.000 13.44571 277 GLY A N 1
ATOM 2132 C CA . GLY A 1 277 ? 46.68943 -17.22753 -7.97683 1.000 13.91965 277 GLY A CA 1
ATOM 2133 C C . GLY A 1 277 ? 47.69481 -16.77910 -6.93994 1.000 17.74855 277 GLY A C 1
ATOM 2134 O O . GLY A 1 277 ? 48.11077 -15.60192 -6.94806 1.000 18.62090 277 GLY A O 1
ATOM 2135 N N . ILE A 1 278 ? 48.09289 -17.68282 -6.02680 1.000 13.19407 278 ILE A N 1
ATOM 2136 C CA . ILE A 1 278 ? 49.04141 -17.34965 -4.96462 1.000 13.55518 278 ILE A CA 1
ATOM 2137 C C . ILE A 1 278 ? 50.19537 -18.34660 -4.94436 1.000 14.64070 278 ILE A C 1
ATOM 2138 O O . ILE A 1 278 ? 50.16302 -19.41692 -5.56744 1.000 14.63025 278 ILE A O 1
ATOM 2143 N N . ASP A 1 279 ? 51.26377 -17.94033 -4.20428 1.000 14.27942 279 ASP A N 1
ATOM 2144 C CA . ASP A 1 279 ? 52.37136 -18.90142 -4.05360 1.000 12.44600 279 ASP A CA 1
ATOM 2145 C C . ASP A 1 279 ? 52.15734 -19.80589 -2.83158 1.000 14.37045 279 ASP A C 1
ATOM 2146 O O . ASP A 1 279 ? 51.59029 -19.35890 -1.83370 1.000 15.70250 279 ASP A O 1
ATOM 2151 N N . PRO A 1 280 ? 52.57004 -21.07024 -2.89542 1.000 14.88022 280 PRO A N 1
ATOM 2152 C CA . PRO A 1 280 ? 52.37028 -21.99479 -1.75117 1.000 15.38926 280 PRO A CA 1
ATOM 2153 C C . PRO A 1 280 ? 53.16557 -21.57974 -0.51131 1.000 14.71552 280 PRO A C 1
ATOM 2154 O O . PRO A 1 280 ? 52.88428 -22.04014 0.60251 1.000 15.17537 280 PRO A O 1
ATOM 2158 N N . GLY A 1 281 ? 54.18499 -20.75893 -0.69805 1.000 15.82953 281 GLY A N 1
ATOM 2159 C CA . GLY A 1 281 ? 55.01669 -20.39938 0.44725 1.000 17.70908 281 GLY A CA 1
ATOM 2160 C C . GLY A 1 281 ? 56.07058 -21.46153 0.74017 1.000 17.89693 281 GLY A C 1
ATOM 2161 O O . GLY A 1 281 ? 56.38342 -22.36558 -0.04873 1.000 17.96923 281 GLY A O 1
ATOM 2162 N N . ASN A 1 282 ? 56.62890 -21.36202 1.94103 1.000 16.12625 282 ASN A N 1
ATOM 2163 C CA . ASN A 1 282 ? 57.81870 -22.14609 2.28276 1.000 19.33300 282 ASN A CA 1
ATOM 2164 C C . ASN A 1 282 ? 57.51773 -23.42437 3.08428 1.000 14.64128 282 ASN A C 1
ATOM 2165 O O . ASN A 1 282 ? 56.43329 -23.60202 3.65301 1.000 14.25547 282 ASN A O 1
ATOM 2170 N N . ASN A 1 283 ? 58.53371 -24.31245 3.18102 1.000 16.52591 283 ASN A N 1
ATOM 2171 C CA . ASN A 1 283 ? 58.49630 -25.46064 4.12000 1.000 11.83736 283 ASN A CA 1
ATOM 2172 C C . ASN A 1 283 ? 57.27909 -26.34367 3.86150 1.000 13.64483 283 ASN A C 1
ATOM 2173 O O . ASN A 1 283 ? 56.47798 -26.61262 4.76675 1.000 16.22210 283 ASN A O 1
ATOM 2178 N N . LEU A 1 284 ? 57.17145 -26.84361 2.60170 1.000 14.22105 284 LEU A N 1
ATOM 2179 C CA . LEU A 1 284 ? 55.95596 -27.57378 2.19944 1.000 14.49831 284 LEU A CA 1
ATOM 2180 C C . LEU A 1 284 ? 55.90296 -29.00425 2.69405 1.000 14.87823 284 LEU A C 1
ATOM 2181 O O . LEU A 1 284 ? 54.78712 -29.57288 2.80224 1.000 14.75049 284 LEU A O 1
ATOM 2186 N N . ASP A 1 285 ? 57.06033 -29.63232 2.99147 1.000 14.65479 285 ASP A N 1
ATOM 2187 C CA . ASP A 1 285 ? 57.04685 -31.01115 3.45886 1.000 14.19937 285 ASP A CA 1
ATOM 2188 C C . ASP A 1 285 ? 57.44974 -31.07805 4.93663 1.000 15.94739 285 ASP A C 1
ATOM 2189 O O . ASP A 1 285 ? 57.81765 -30.08000 5.55964 1.000 19.31165 285 ASP A O 1
ATOM 2194 N N . CYS A 1 286 ? 57.28642 -32.27518 5.51273 1.000 14.38016 286 CYS A N 1
ATOM 2195 C CA . CYS A 1 286 ? 57.69044 -32.56886 6.90570 1.000 13.80960 286 CYS A CA 1
ATOM 2196 C C . CYS A 1 286 ? 58.69463 -33.71393 6.96446 1.000 17.91641 286 CYS A C 1
ATOM 2197 O O . CYS A 1 286 ? 58.81405 -34.41366 7.97735 1.000 17.01145 286 CYS A O 1
ATOM 2200 N N . TYR A 1 287 ? 59.48214 -33.87177 5.89312 1.000 16.10732 287 TYR A N 1
ATOM 2201 C CA . TYR A 1 287 ? 60.36939 -35.01692 5.74353 1.000 19.21382 287 TYR A CA 1
ATOM 2202 C C . TYR A 1 287 ? 61.51351 -35.02313 6.74591 1.000 18.62327 287 TYR A C 1
ATOM 2203 O O . TYR A 1 287 ? 62.08077 -36.11842 6.99992 1.000 19.27525 287 TYR A O 1
ATOM 2212 N N . THR A 1 288 ? 61.87664 -33.86697 7.29061 1.000 17.10996 288 THR A N 1
ATOM 2213 C CA . THR A 1 288 ? 62.92642 -33.79287 8.32346 1.000 18.77838 288 THR A CA 1
ATOM 2214 C C . THR A 1 288 ? 62.41257 -33.15069 9.61869 1.000 18.56962 288 THR A C 1
ATOM 2215 O O . THR A 1 288 ? 63.20839 -32.64904 10.42885 1.000 20.80459 288 THR A O 1
ATOM 2219 N N . GLN A 1 289 ? 61.10141 -33.15337 9.80092 1.000 17.78468 289 GLN A N 1
ATOM 2220 C CA . GLN A 1 289 ? 60.45057 -32.74929 11.03294 1.000 16.51897 289 GLN A CA 1
ATOM 2221 C C . GLN A 1 289 ? 60.24747 -33.97806 11.91216 1.000 15.20862 289 GLN A C 1
ATOM 2222 O O . GLN A 1 289 ? 59.69042 -34.99965 11.46608 1.000 18.28115 289 GLN A O 1
ATOM 2228 N N . THR A 1 290 ? 60.59458 -33.85357 13.19246 1.000 18.80068 290 THR A N 1
ATOM 2229 C CA . THR A 1 290 ? 60.16212 -34.84725 14.14998 1.000 16.60884 290 THR A CA 1
ATOM 2230 C C . THR A 1 290 ? 58.65492 -34.71712 14.42577 1.000 18.39540 290 THR A C 1
ATOM 2231 O O . THR A 1 290 ? 58.14779 -33.59636 14.58932 1.000 21.78918 290 THR A O 1
ATOM 2235 N N . PRO A 1 291 ? 57.94254 -35.83173 14.47763 1.000 16.53907 291 PRO A N 1
ATOM 2236 C CA . PRO A 1 291 ? 56.50890 -35.80123 14.80643 1.000 20.68160 291 PRO A CA 1
ATOM 2237 C C . PRO A 1 291 ? 56.28409 -35.30528 16.22465 1.000 30.69881 291 PRO A C 1
ATOM 2238 O O . PRO A 1 291 ? 57.17556 -35.34944 17.07281 1.000 24.89082 291 PRO A O 1
ATOM 2242 N N . TYR A 1 292 ? 55.07408 -34.79102 16.46385 1.000 28.05025 292 TYR A N 1
ATOM 2243 C CA . TYR A 1 292 ? 54.68697 -34.27172 17.78362 1.000 35.11725 292 TYR A CA 1
ATOM 2244 C C . TYR A 1 292 ? 54.40800 -35.38514 18.84257 1.000 38.99857 292 TYR A C 1
ATOM 2245 O O . TYR A 1 292 ? 53.96565 -36.49674 18.50614 1.000 40.91406 292 TYR A O 1
#

Radius of gyration: 19.42 Å; Cα contacts (8 Å, |Δi|>4): 594; chains: 1; bounding box: 48×54×42 Å

Sequence (292 aa):
EQCSAIVPCPGGRCCSQWGYCGNTPAYCCTGCQSNCEETVCGGDCPPNSGSAGDGGENGKIISRDMFDEELLKRRNDLDCPARCFYTYNDFIQQAAKAFPAFGDTGNDVIRKREIAAFFAQTSHETTGGSPGGPYQKGYCFFKEEVGPGGGYCGGGYPCPDPGQYYGRGPIQLTWNYYNYIFCGDDINQDLDNHPNLNSVNGVLSFKSAIWFWMTPQSPKPSCHDVMTNEWAPGGADGNAGRRDPGFGLTTNIINGGLECGFGTDSRVQDRIGYFKHFCSNFGIDPGNNLDCYTQTPY

Solvent-accessible surface area: 12870 Å² total; per-residue (Å²): 118,121,10,31,64,155,81,69,6,110,60,35,48,0,0,4,90,163,5,110,16,10,49,26,19,62,67,0,26,122,36,25,62,16,75,54,130,91,11,57,59,47,137,44,94,125,112,91,36,85,10,42,124,1,32,117,9,8,173,13,0,47,51,116,49,0,57,66,0,0,104,102,18,51,42,107,82,0,36,3,17,20,29,3,46,5,6,36,0,2,84,0,6,114,52,30,94,44,1,0,36,27,53,99,76,67,29,34,61,32,0,0,0,0,0,0,0,0,0,0,25,46,2,47,28,30,71,129,73,17,102,40,55,20,0,1,2,55,51,65,47,121,56,71,61,52,55,45,38,25,82,79,82,91,46,69,43,80,42,69,0,19,1,0,0,0,10,28,4,24,99,0,75,10,0,42,87,0,2,114,90,18,137,62,69,0,22,71,107,3,58,47,0,3,99,60,9,34,15,0,0,41,0,0,0,2,26,0,34,35,80,50,114,99,60,18,2,0,10,41,7,11,9,126,100,40,81,61,56,60,80,16,45,156,16,27,21,67,60,11,1,0,0,0,0,1,6,28,48,2,67,117,2,5,38,117,28,111,17,86,90,0,79,22,3,11,10,1,0,109,50,0,1,80,49,18,68,23,84,36,28,118,63,34,56,0,29,121,6,74,43,67

Foldseek 3Di:
DFAALVRDDPLQAWQALVGDGAQFCRRAPPNIRPNHDLAPHDDADDDPCPCPQLPPLSVLAGQVNVCQLQVCLQPRRQRCHNQAHPNLLSLLVVLVVCQLVFADSQLSNLSVLLLQLQLQLVQPPADQPDDRNHGNSYFFDSRQDAQQEDPVDDQPDRSQQAFGASLGGGYLVLLVVLCVSVVHNCSVVVCCLHPHNNSVSNSSVVQQCDADPPRGHVSCLSNVNDDQDDVQVVLVNDRFSQSVVLSSPVVPFAAADDDRSLVSSLNSSCVSCVSSVHDRDDDSHRHRGDHD

Secondary structure (DSSP, 8-state):
-B-BTTB--TT--EE-TTSBEESSHHHHSTT--BS---S--SSPPPP--TTTT-HHHHTTS-HHHHHHHTTTTTSTT-TTTT---HHHHHHHHHTSTTTT-SSSHHHHHHHHHHHHHHHHHHT--S-TT-----TT--SB-SS--S----TTS--S-TT--S-BTTTTB-SHHHHHHHHHHHT--TTT-TTHHHH-HHHHHHHHHHHHH--BTTBPPHHHHHTT-----THHHHTT--SSHHHHHHHHHHHHHSSSS--HHHHHHHHHHHHHHHHHT----S----TTPPP-